Protein AF-A0A1Q9JVF9-F1 (afdb_monomer)

Sequence (233 aa):
MRILKKAGRLLAAFSFTILMASQTTGVMAGQNQYTSSLKVVYYNQADYPGEKIGGSTIQAAGCGPTSVAVCYSSLTGKKVSVPKMCKQAYENGWYYTGQGCTHDVVPGLSKMYGLNCDGLGYSYKAVKKALLAGHPVVALMGPGDFTNKGHFVVLTRMVGKDQVKVADVGSRANTYKTWSLKKIIRQGKEGADAGGPFWEISKKEKKINYKEEVRKSHSRLDAVPLAIKKAIQ

pLDDT: mean 85.3, std 21.5, range [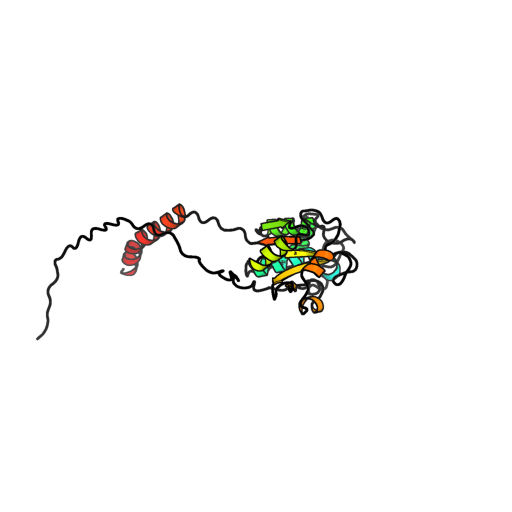30.47, 98.94]

Foldseek 3Di:
DDDDDDDDDDDDDDDDDDDDDDDDDDPDDDDLPQPPFQPWDAAAQVVQPPQDQVQGGSLVALQLLRQLQRQLCSAPVDHDDSSVLSNVQNVVVQADPPQHGALVSNCVSLVVSQKDKAFDQLDLVSCQVLQSVQWKKWAWFDDDDLDPGTGIKIFGHDPDPQWTAIRRNNDPPSNPDIDGNNRRSVRGDPPRDPSDRMMTIHHDDPPPPPVVVVVVVVVVVVCVVVVVVVVVD

Radius of gyration: 26.69 Å; Cα contacts (8 Å, |Δi|>4): 400; chains: 1; bounding box: 65×67×72 Å

Nearest PDB structures (foldseek):
  5xe9-assembly1_B  TM=7.341E-01  e=5.612E-03  Streptococcus mutans UA159
  7rro-assembly1_T  TM=2.629E-01  e=4.667E-01  Bos taurus
  2dhk-assembly1_A  TM=4.345E-01  e=3.876E+00  Homo sapiens

Secondary structure (DSSP, 8-state):
-----------------------------------S--------GGGSTT-EETTEEHHHH-HHHHHHHHHHHHHHS----HHHHHHHHHHTT-EETTTEE-TTHHHHHHHHTTEEEEE-TT-HHHHHHHHHTT--EEEEE-SSSS-SS-EEEEEEEE-SSSEEEEE-TT-HHHHHSEEEHHHHHHTBPTT--TT-SEEEEEEPP----HHHHHHHHHHHHHHHHHHHHHH--

Structure (mmCIF, N/CA/C/O backbone):
data_AF-A0A1Q9JVF9-F1
#
_entry.id   AF-A0A1Q9JVF9-F1
#
loop_
_atom_site.group_PDB
_atom_site.id
_atom_site.type_symbol
_atom_site.label_atom_id
_atom_site.label_alt_id
_atom_site.label_comp_id
_atom_site.label_asym_id
_atom_site.label_entity_id
_atom_site.label_seq_id
_atom_site.pdbx_PDB_ins_code
_atom_site.Cartn_x
_atom_site.Cartn_y
_atom_site.Cartn_z
_atom_site.occupancy
_atom_site.B_iso_or_equiv
_atom_site.auth_seq_id
_atom_site.auth_comp_id
_atom_site.auth_asym_id
_atom_site.auth_atom_id
_atom_site.pdbx_PDB_model_num
ATOM 1 N N . MET A 1 1 ? -32.149 -51.062 56.714 1.00 36.00 1 MET A N 1
ATOM 2 C CA . MET A 1 1 ? -31.651 -50.808 55.338 1.00 36.00 1 MET A CA 1
ATOM 3 C C . MET A 1 1 ? -32.718 -50.005 54.603 1.00 36.00 1 MET A C 1
ATOM 5 O O . MET A 1 1 ? -33.838 -50.475 54.542 1.00 36.00 1 MET A O 1
ATOM 9 N N . ARG A 1 2 ? -32.523 -48.692 54.391 1.00 37.28 2 ARG A N 1
ATOM 10 C CA . ARG A 1 2 ? -32.077 -48.061 53.118 1.00 37.28 2 ARG A CA 1
ATOM 11 C C . ARG A 1 2 ? -32.963 -48.487 51.922 1.00 37.28 2 ARG A C 1
ATOM 13 O O . ARG A 1 2 ? -33.033 -49.678 51.686 1.00 37.28 2 ARG A O 1
ATOM 20 N N . ILE A 1 3 ? -33.610 -47.654 51.098 1.00 38.25 3 ILE A N 1
ATOM 21 C CA . ILE A 1 3 ? -33.561 -46.212 50.783 1.00 38.25 3 ILE A CA 1
ATOM 22 C C . ILE A 1 3 ? -34.853 -45.849 49.990 1.00 38.25 3 ILE A C 1
ATOM 24 O O . ILE A 1 3 ? -35.458 -46.707 49.359 1.00 38.25 3 ILE A O 1
ATOM 28 N N . LEU A 1 4 ? -35.235 -44.565 50.060 1.00 34.09 4 LEU A N 1
ATOM 29 C CA . LEU A 1 4 ? -36.225 -43.773 49.296 1.00 34.09 4 LEU A CA 1
ATOM 30 C C . LEU A 1 4 ? -36.189 -43.994 47.746 1.00 34.09 4 LEU A C 1
ATOM 32 O O . LEU A 1 4 ? -35.219 -44.537 47.248 1.00 34.09 4 LEU A O 1
ATOM 36 N N . LYS A 1 5 ? -37.096 -43.542 46.856 1.00 35.12 5 LYS A N 1
ATOM 37 C CA . LYS A 1 5 ? -37.883 -42.292 46.744 1.00 35.12 5 LYS A CA 1
ATOM 38 C C . LYS A 1 5 ? -38.845 -42.401 45.534 1.00 35.12 5 LYS A C 1
ATOM 40 O O . LYS A 1 5 ? -38.551 -43.090 44.565 1.00 35.12 5 LYS A O 1
ATOM 45 N N . LYS A 1 6 ? -39.952 -41.655 45.600 1.00 38.56 6 LYS A N 1
ATOM 46 C CA . LYS A 1 6 ? -40.991 -41.434 44.573 1.00 38.56 6 LYS A CA 1
ATOM 47 C C . LYS A 1 6 ? -40.477 -40.713 43.309 1.00 38.56 6 LYS A C 1
ATOM 49 O O . LYS A 1 6 ? -39.649 -39.815 43.423 1.00 38.56 6 LYS A O 1
ATOM 54 N N . ALA A 1 7 ? -41.109 -40.987 42.166 1.00 37.09 7 ALA A N 1
ATOM 55 C CA . ALA A 1 7 ? -41.214 -40.124 40.978 1.00 37.09 7 ALA A CA 1
ATOM 56 C C . ALA A 1 7 ? -42.545 -40.472 40.268 1.00 37.09 7 ALA A C 1
ATOM 58 O O . ALA A 1 7 ? -42.929 -41.633 40.272 1.00 37.09 7 ALA A O 1
ATOM 59 N N . GLY A 1 8 ? -43.343 -39.586 39.675 1.00 31.25 8 GLY A N 1
ATOM 60 C CA . GLY A 1 8 ? -43.306 -38.139 39.525 1.00 31.25 8 GLY A CA 1
ATOM 61 C C . GLY A 1 8 ? -44.634 -37.692 38.884 1.00 31.25 8 GLY A C 1
ATOM 62 O O . GLY A 1 8 ? -45.208 -38.399 38.059 1.00 31.25 8 GLY A O 1
ATOM 63 N N . ARG A 1 9 ? -45.140 -36.528 39.289 1.00 36.34 9 ARG A N 1
ATOM 64 C CA . ARG A 1 9 ? -46.195 -35.756 38.614 1.00 36.34 9 ARG A CA 1
ATOM 65 C C . ARG A 1 9 ? -45.820 -34.289 38.789 1.00 36.34 9 ARG A C 1
ATOM 67 O O . ARG A 1 9 ? -45.633 -33.884 39.929 1.00 36.34 9 ARG A O 1
ATOM 74 N N . LEU A 1 10 ? -45.731 -33.533 37.697 1.00 32.09 10 LEU A N 1
ATOM 75 C CA . LEU A 1 10 ? -46.393 -32.233 37.532 1.00 32.09 10 LEU A CA 1
ATOM 76 C C . LEU A 1 10 ? -46.107 -31.690 36.122 1.00 32.09 10 LEU A C 1
ATOM 78 O O . LEU A 1 10 ? -44.957 -31.462 35.755 1.00 32.09 10 LEU A O 1
ATOM 82 N N . LEU A 1 11 ? -47.178 -31.475 35.354 1.00 33.94 11 LEU A N 1
ATOM 83 C CA . LEU A 1 11 ? -47.198 -30.522 34.249 1.00 33.94 11 LEU A CA 1
ATOM 84 C C . LEU A 1 11 ? -47.073 -29.113 34.843 1.00 33.94 11 LEU A C 1
ATOM 86 O O . LEU A 1 11 ? -47.803 -28.782 35.774 1.00 33.94 11 LEU A O 1
ATOM 90 N N . ALA A 1 12 ? -46.222 -28.275 34.262 1.00 34.06 12 ALA A N 1
ATOM 91 C CA . ALA A 1 12 ? -46.277 -26.832 34.453 1.00 34.06 12 ALA A CA 1
ATOM 92 C C . ALA A 1 12 ? -46.282 -26.172 33.071 1.00 34.06 12 ALA A C 1
ATOM 94 O O . ALA A 1 12 ? -45.259 -26.096 32.394 1.00 34.06 12 ALA A O 1
ATOM 95 N N . ALA A 1 13 ? -47.470 -25.746 32.645 1.00 32.78 13 ALA A N 1
ATOM 96 C CA . ALA A 1 13 ? -47.643 -24.814 31.546 1.00 32.78 13 ALA A CA 1
ATOM 97 C C . ALA A 1 13 ? -47.233 -23.420 32.041 1.00 32.78 13 ALA A C 1
ATOM 99 O O . ALA A 1 13 ? -47.778 -22.939 33.032 1.00 32.78 13 ALA A O 1
ATOM 100 N N . PHE A 1 14 ? -46.281 -22.781 31.364 1.00 35.59 14 PHE A N 1
ATOM 101 C CA . PHE A 1 14 ? -45.971 -21.369 31.570 1.00 35.59 14 PHE A CA 1
ATOM 102 C C . PHE A 1 14 ? -46.421 -20.582 30.343 1.00 35.59 14 PHE A C 1
ATOM 104 O O . PHE A 1 14 ? -45.783 -20.592 29.292 1.00 35.59 14 PHE A O 1
ATOM 111 N N . SER A 1 15 ? -47.562 -19.920 30.506 1.00 30.47 15 SER A N 1
ATOM 112 C CA . SER A 1 15 ? -48.072 -18.869 29.637 1.00 30.47 15 SER A CA 1
ATOM 113 C C . SER A 1 15 ? -47.092 -17.696 29.637 1.00 30.47 15 SER A C 1
ATOM 115 O O . SER A 1 15 ? -46.774 -17.164 30.699 1.00 30.47 15 SER A O 1
ATOM 117 N N . PHE A 1 16 ? -46.622 -17.275 28.464 1.00 34.41 16 PHE A N 1
ATOM 118 C CA . PHE A 1 16 ? -45.813 -16.064 28.323 1.00 34.41 16 PHE A CA 1
ATOM 119 C C . PHE A 1 16 ? -46.669 -14.968 27.682 1.00 34.41 16 PHE A C 1
ATOM 121 O O . PHE A 1 16 ? -46.757 -14.843 26.463 1.00 34.41 16 PHE A O 1
ATOM 128 N N . THR A 1 17 ? -47.345 -14.193 28.528 1.00 34.16 17 THR A N 1
ATOM 129 C CA . THR A 1 17 ? -47.959 -12.916 28.151 1.00 34.16 17 THR A CA 1
ATOM 130 C C . THR A 1 17 ? -46.860 -11.855 28.160 1.00 34.16 17 THR A C 1
ATOM 132 O O . THR A 1 17 ? -46.248 -11.630 29.200 1.00 34.16 17 THR A O 1
ATOM 135 N N . ILE A 1 18 ? -46.605 -11.180 27.037 1.00 34.62 18 ILE A N 1
ATOM 136 C CA . ILE A 1 18 ? -45.813 -9.940 27.020 1.00 34.62 18 ILE A CA 1
ATOM 137 C C . ILE A 1 18 ? -46.679 -8.852 26.396 1.00 34.62 18 ILE A C 1
ATOM 139 O O . ILE A 1 18 ? -46.934 -8.868 25.193 1.00 34.62 18 ILE A O 1
ATOM 143 N N . LEU A 1 19 ? -47.114 -7.901 27.222 1.00 30.56 19 LEU A N 1
ATOM 144 C CA . LEU A 1 19 ? -47.708 -6.645 26.785 1.00 30.56 19 LEU A CA 1
ATOM 145 C C . LEU A 1 19 ? -46.874 -5.475 27.343 1.00 30.56 19 LEU A C 1
ATOM 147 O O . LEU A 1 19 ? -46.758 -5.327 28.552 1.00 30.56 19 LEU A O 1
ATOM 151 N N . MET A 1 20 ? -46.351 -4.676 26.403 1.00 42.69 20 MET A N 1
ATOM 152 C CA . MET A 1 20 ? -46.000 -3.240 26.437 1.00 42.69 20 MET A CA 1
ATOM 153 C C . MET A 1 20 ? -44.937 -2.704 27.416 1.00 42.69 20 MET A C 1
ATOM 155 O O . MET A 1 20 ? -45.124 -2.706 28.624 1.00 42.69 20 MET A O 1
ATOM 159 N N . ALA A 1 21 ? -43.920 -2.037 26.851 1.00 39.41 21 ALA A N 1
ATOM 160 C CA . ALA A 1 21 ? -43.514 -0.684 27.257 1.00 39.41 21 ALA A CA 1
ATOM 161 C C . ALA A 1 21 ? -42.593 -0.054 26.193 1.00 39.41 21 ALA A C 1
ATOM 163 O O . ALA A 1 21 ? -41.424 -0.410 26.061 1.00 39.41 21 ALA A O 1
ATOM 164 N N . SER A 1 22 ? -43.120 0.916 25.445 1.00 45.59 22 SER A N 1
ATOM 165 C CA . SER A 1 22 ? -42.315 1.941 24.784 1.00 45.59 22 SER A CA 1
ATOM 166 C C . SER A 1 22 ? -41.708 2.849 25.853 1.00 45.59 22 SER A C 1
ATOM 168 O O . SER A 1 22 ? -42.450 3.459 26.621 1.00 45.59 22 SER A O 1
ATOM 170 N N . GLN A 1 23 ? -40.384 2.982 25.881 1.00 36.22 23 GLN A N 1
ATOM 171 C CA . GLN A 1 23 ? -39.720 4.078 26.582 1.00 36.22 23 GLN A CA 1
ATOM 172 C C . GLN A 1 23 ? -38.736 4.751 25.630 1.00 36.22 23 GLN A C 1
ATOM 174 O O . GLN A 1 23 ? -37.750 4.168 25.183 1.00 36.22 23 GLN A O 1
ATOM 179 N N . THR A 1 24 ? -39.069 5.990 25.287 1.00 43.22 24 THR A N 1
ATOM 180 C CA . THR A 1 24 ? -38.165 6.986 24.726 1.00 43.22 24 THR A CA 1
ATOM 181 C C . THR A 1 24 ? -37.309 7.598 25.832 1.00 43.22 24 THR A C 1
ATOM 183 O O . THR A 1 24 ? -37.754 7.728 26.968 1.00 43.22 24 THR A O 1
ATOM 186 N N . THR A 1 25 ? -36.152 8.113 25.412 1.00 43.31 25 THR A N 1
ATOM 187 C CA . THR A 1 25 ? -35.188 8.980 26.115 1.00 43.31 25 THR A CA 1
ATOM 188 C C . THR A 1 25 ? -34.071 8.272 26.880 1.00 43.31 25 THR A C 1
ATOM 190 O O . THR A 1 25 ? -34.266 7.548 27.845 1.00 43.31 25 THR A O 1
ATOM 193 N N . GLY A 1 26 ? -32.855 8.522 26.399 1.00 36.59 26 GLY A N 1
ATOM 194 C CA . GLY A 1 26 ? -31.608 8.046 26.973 1.00 36.59 26 GLY A CA 1
ATOM 195 C C . GLY A 1 26 ? -30.470 8.362 26.016 1.00 36.59 26 GLY A C 1
ATOM 196 O O . GLY A 1 26 ? -30.168 7.580 25.120 1.00 36.59 26 GLY A O 1
ATOM 197 N N . VAL A 1 27 ? -29.879 9.547 26.169 1.00 48.19 27 VAL A N 1
ATOM 198 C CA . VAL A 1 27 ? -28.609 9.929 25.545 1.00 48.19 27 VAL A CA 1
ATOM 199 C C . VAL A 1 27 ? -27.586 8.843 25.879 1.00 48.19 27 VAL A C 1
ATOM 201 O O . VAL A 1 27 ? -27.171 8.723 27.028 1.00 48.19 27 VAL A O 1
ATOM 204 N N . MET A 1 28 ? -27.191 8.033 24.897 1.00 44.22 28 MET A N 1
ATOM 205 C CA . MET A 1 28 ? -26.121 7.056 25.081 1.00 44.22 28 MET A CA 1
ATOM 206 C C . MET A 1 28 ? -24.819 7.651 24.564 1.00 44.22 28 MET A C 1
ATOM 208 O O . MET A 1 28 ? -24.638 7.899 23.372 1.00 44.22 28 MET A O 1
ATOM 212 N N . ALA A 1 29 ? -23.956 7.918 25.541 1.00 39.94 29 ALA A N 1
ATOM 213 C CA . ALA A 1 29 ? -22.598 8.414 25.451 1.00 39.94 29 ALA A CA 1
ATOM 214 C C . ALA A 1 29 ? -21.817 7.847 24.259 1.00 39.94 29 ALA A C 1
ATOM 216 O O . ALA A 1 29 ? -21.943 6.671 23.915 1.00 39.94 29 ALA A O 1
ATOM 217 N N . GLY A 1 30 ? -20.957 8.694 23.684 1.00 40.81 30 GLY A N 1
ATOM 218 C CA . GLY A 1 30 ? -19.982 8.322 22.668 1.00 40.81 30 GLY A CA 1
ATOM 219 C C . GLY A 1 30 ? -19.182 7.098 23.098 1.00 40.81 30 GLY A C 1
ATOM 220 O O . GLY A 1 30 ? -18.209 7.191 23.843 1.00 40.81 30 GLY A O 1
ATOM 221 N N . GLN A 1 31 ? -19.603 5.940 22.608 1.00 34.53 31 GLN A N 1
ATOM 222 C CA . GLN A 1 31 ? -18.832 4.719 22.686 1.00 34.53 31 GLN A CA 1
ATOM 223 C C . GLN A 1 31 ? -17.651 4.910 21.740 1.00 34.53 31 GLN A C 1
ATOM 225 O O . GLN A 1 31 ? -17.814 4.972 20.521 1.00 34.53 31 GLN A O 1
ATOM 230 N N . ASN A 1 32 ? -16.460 5.039 22.321 1.00 40.81 32 ASN A N 1
ATOM 231 C CA . ASN A 1 32 ? -15.188 4.831 21.646 1.00 40.81 32 ASN A CA 1
ATOM 232 C C . ASN A 1 32 ? -15.230 3.441 20.988 1.00 40.81 32 ASN A C 1
ATOM 234 O O . ASN A 1 32 ? -14.845 2.439 21.583 1.00 40.81 32 ASN A O 1
ATOM 238 N N . GLN A 1 33 ? -15.712 3.379 19.750 1.00 39.72 33 GLN A N 1
ATOM 239 C CA . GLN A 1 33 ? -15.588 2.230 18.861 1.00 39.72 33 GLN A CA 1
ATOM 240 C C . GLN A 1 33 ? -14.135 2.176 18.366 1.00 39.72 33 GLN A C 1
ATOM 242 O O . GLN A 1 33 ? -13.863 2.287 17.177 1.00 39.72 33 GLN A O 1
ATOM 247 N N . TYR A 1 34 ? -13.169 2.057 19.280 1.00 46.22 34 TYR A N 1
ATOM 248 C CA . TYR A 1 34 ? -11.859 1.541 18.908 1.00 46.22 34 TYR A CA 1
ATOM 249 C C . TYR A 1 34 ? -12.023 0.029 18.805 1.00 46.22 34 TYR A C 1
ATOM 251 O O . TYR A 1 34 ? -11.820 -0.714 19.764 1.00 46.22 34 TYR A O 1
ATOM 259 N N . THR A 1 35 ? -12.462 -0.415 17.627 1.00 51.75 35 THR A N 1
ATOM 260 C CA . THR A 1 35 ? -12.364 -1.813 17.217 1.00 51.75 35 THR A CA 1
ATOM 261 C C . THR A 1 35 ? -10.943 -2.301 17.482 1.00 51.75 35 THR A C 1
ATOM 263 O O . THR A 1 35 ? -9.993 -1.541 17.272 1.00 51.75 35 THR A O 1
ATOM 266 N N . SER A 1 36 ? -10.806 -3.549 17.945 1.00 58.31 36 SER A N 1
ATOM 267 C CA . SER A 1 36 ? -9.526 -4.241 18.141 1.00 58.31 36 SER A CA 1
ATOM 268 C C . SER A 1 36 ? -8.508 -3.800 17.084 1.00 58.31 36 SER A C 1
ATOM 270 O O . SER A 1 36 ? -8.706 -4.027 15.890 1.00 58.31 36 SER A O 1
ATOM 272 N N . SER A 1 37 ? -7.475 -3.071 17.515 1.00 75.19 37 SER A N 1
ATOM 273 C CA . SER A 1 37 ? -6.491 -2.482 16.610 1.00 75.19 37 SER A CA 1
ATOM 274 C C . SER A 1 37 ? -5.895 -3.562 15.706 1.00 75.19 37 SER A C 1
ATOM 276 O O . SER A 1 37 ? -5.453 -4.596 16.212 1.00 75.19 37 SER A O 1
ATOM 278 N N . LEU A 1 38 ? -5.864 -3.316 14.392 1.00 88.25 38 LEU A N 1
ATOM 279 C CA . LEU A 1 38 ? -5.349 -4.254 13.394 1.00 88.25 38 LEU A CA 1
ATOM 280 C C . LEU A 1 38 ? -3.972 -4.796 13.812 1.00 88.25 38 LEU A C 1
ATOM 282 O O . LEU A 1 38 ? -3.009 -4.036 13.955 1.00 88.25 38 LEU A O 1
ATOM 286 N N . LYS A 1 39 ? -3.861 -6.119 13.976 1.00 93.56 39 LYS A N 1
ATOM 287 C CA . LYS A 1 39 ? -2.570 -6.782 14.178 1.00 93.56 39 LYS A CA 1
ATOM 288 C C . LYS A 1 39 ? -1.833 -6.836 12.842 1.00 93.56 39 LYS A C 1
ATOM 290 O O . LYS A 1 39 ? -2.155 -7.647 11.979 1.00 93.56 39 LYS A O 1
ATOM 295 N N . VAL A 1 40 ? -0.840 -5.967 12.682 1.00 96.38 40 VAL A N 1
ATOM 296 C CA . VAL A 1 40 ? -0.093 -5.841 11.426 1.00 96.38 40 VAL A CA 1
ATOM 297 C C . VAL A 1 40 ? 0.847 -7.032 11.230 1.00 96.38 40 VAL A C 1
ATOM 299 O O . VAL A 1 40 ? 1.708 -7.301 12.067 1.00 96.38 40 VAL A O 1
ATOM 302 N N . VAL A 1 41 ? 0.708 -7.714 10.094 1.00 98.06 41 VAL A N 1
ATOM 303 C CA . VAL A 1 41 ? 1.704 -8.644 9.550 1.00 98.06 41 VAL A CA 1
ATOM 304 C C . VAL A 1 41 ? 2.538 -7.879 8.529 1.00 98.06 41 VAL A C 1
ATOM 306 O O . VAL A 1 41 ? 2.018 -7.443 7.505 1.00 98.06 41 VAL A O 1
ATOM 309 N N . TYR A 1 42 ? 3.823 -7.696 8.821 1.00 98.44 42 TYR A N 1
ATOM 310 C CA . TYR A 1 42 ? 4.729 -6.903 7.993 1.00 98.44 42 TYR A CA 1
ATOM 311 C C . TYR A 1 42 ? 5.509 -7.769 6.998 1.00 98.44 42 TYR A C 1
ATOM 313 O O . TYR A 1 42 ? 5.980 -8.851 7.347 1.00 98.44 42 TYR A O 1
ATOM 321 N N . TYR A 1 43 ? 5.679 -7.243 5.787 1.00 98.75 43 TYR A N 1
ATOM 322 C CA . TYR A 1 43 ? 6.577 -7.751 4.755 1.00 98.75 43 TYR A CA 1
ATOM 323 C C . TYR A 1 43 ? 7.401 -6.583 4.221 1.00 98.75 43 TYR A C 1
ATOM 325 O O . TYR A 1 43 ? 6.871 -5.481 4.060 1.00 98.75 43 TYR A O 1
ATOM 333 N N . ASN A 1 44 ? 8.675 -6.823 3.921 1.00 98.62 44 ASN A N 1
ATOM 334 C CA . ASN A 1 44 ? 9.519 -5.855 3.238 1.00 98.62 44 ASN A CA 1
ATOM 335 C C . ASN A 1 44 ? 9.940 -6.414 1.876 1.00 98.62 44 ASN A C 1
ATOM 337 O O . ASN A 1 44 ? 10.364 -7.562 1.774 1.00 98.62 44 ASN A O 1
ATOM 341 N N . GLN A 1 45 ? 9.832 -5.604 0.824 1.00 98.06 45 GLN A N 1
ATOM 342 C CA . GLN A 1 45 ? 10.104 -6.043 -0.546 1.00 98.06 45 GLN A CA 1
ATOM 343 C C . GLN A 1 45 ? 11.581 -6.407 -0.780 1.00 98.06 45 GLN A C 1
ATOM 345 O O . GLN A 1 45 ? 11.889 -7.128 -1.726 1.00 98.06 45 GLN A O 1
ATOM 350 N N . ALA A 1 46 ? 12.496 -5.933 0.072 1.00 97.69 46 ALA A N 1
ATOM 351 C CA . ALA A 1 46 ? 13.917 -6.270 0.012 1.00 97.69 46 ALA A CA 1
ATOM 352 C C . ALA A 1 46 ? 14.251 -7.645 0.619 1.00 97.69 46 ALA A C 1
ATOM 354 O O . ALA A 1 46 ? 15.375 -8.110 0.465 1.00 97.69 46 ALA A O 1
ATOM 355 N N . ASP A 1 47 ? 13.293 -8.325 1.258 1.00 98.25 47 ASP A N 1
ATOM 356 C CA . ASP A 1 47 ? 13.514 -9.636 1.892 1.00 98.25 47 ASP A CA 1
ATOM 357 C C . ASP A 1 47 ? 13.530 -10.800 0.885 1.00 98.25 47 ASP A C 1
ATOM 359 O O . ASP A 1 47 ? 13.564 -11.968 1.270 1.00 98.25 47 ASP A O 1
ATOM 363 N N . TYR A 1 48 ? 13.496 -10.485 -0.411 1.00 97.31 48 TYR A N 1
ATOM 364 C CA . TYR A 1 48 ? 13.423 -11.439 -1.516 1.00 97.31 48 TYR A CA 1
ATOM 365 C C . TYR A 1 48 ? 14.593 -11.222 -2.493 1.00 97.31 48 TYR A C 1
ATOM 367 O O . TYR A 1 48 ? 14.376 -10.824 -3.642 1.00 97.31 48 TYR A O 1
ATOM 375 N N . PRO A 1 49 ? 15.851 -11.401 -2.048 1.00 95.06 49 PRO A N 1
ATOM 376 C CA . PRO A 1 49 ? 17.015 -11.207 -2.906 1.00 95.06 49 PRO A CA 1
ATOM 377 C C . PRO A 1 49 ? 16.995 -12.198 -4.077 1.00 95.06 49 PRO A C 1
ATOM 379 O O . PRO A 1 49 ? 16.695 -13.374 -3.905 1.00 95.06 49 PRO A O 1
ATOM 382 N N . GLY A 1 50 ? 17.300 -11.717 -5.283 1.00 92.50 50 GLY A N 1
ATOM 383 C CA . GLY A 1 50 ? 17.304 -12.526 -6.511 1.00 92.50 50 GLY A CA 1
ATOM 384 C C . GLY A 1 50 ? 15.926 -12.747 -7.150 1.00 92.50 50 GLY A C 1
ATOM 385 O O . GLY A 1 50 ? 15.854 -12.936 -8.364 1.00 92.50 50 GLY A O 1
ATOM 386 N N . GLU A 1 51 ? 14.840 -12.625 -6.383 1.00 97.88 51 GLU A N 1
ATOM 387 C CA . GLU A 1 51 ? 13.472 -12.795 -6.879 1.00 97.88 51 GLU A CA 1
ATOM 388 C C . GLU A 1 51 ? 13.035 -11.640 -7.793 1.00 97.88 51 GLU A C 1
ATOM 390 O O . GLU A 1 51 ? 13.386 -10.466 -7.596 1.00 97.88 51 GLU A O 1
ATOM 395 N N . LYS A 1 52 ? 12.234 -11.974 -8.809 1.00 96.12 52 LYS A N 1
ATOM 396 C CA . LYS A 1 52 ? 11.882 -11.071 -9.912 1.00 96.12 52 LYS A CA 1
ATOM 397 C C . LYS A 1 52 ? 10.399 -10.706 -9.947 1.00 96.12 52 LYS A C 1
ATOM 399 O O . LYS A 1 52 ? 9.530 -11.458 -9.515 1.00 96.12 52 LYS A O 1
ATOM 404 N N . ILE A 1 53 ? 10.129 -9.544 -10.533 1.00 96.56 53 ILE A N 1
ATOM 405 C CA . ILE A 1 53 ? 8.823 -9.125 -11.042 1.00 96.56 53 ILE A CA 1
ATOM 406 C C . ILE A 1 53 ? 9.036 -8.594 -12.461 1.00 96.56 53 ILE A C 1
ATOM 408 O O . ILE A 1 53 ? 9.677 -7.558 -12.652 1.00 96.56 53 ILE A O 1
ATOM 412 N N . GLY A 1 54 ? 8.556 -9.340 -13.460 1.00 93.00 54 GLY A N 1
ATOM 413 C CA . GLY A 1 54 ? 8.859 -9.063 -14.865 1.00 93.00 54 GLY A CA 1
ATOM 414 C C . GLY A 1 54 ? 10.364 -8.874 -15.097 1.00 93.00 54 GLY A C 1
ATOM 415 O O . GLY A 1 54 ? 11.173 -9.696 -14.669 1.00 93.00 54 GLY A O 1
ATOM 416 N N . GLY A 1 55 ? 10.744 -7.759 -15.727 1.00 94.25 55 GLY A N 1
ATOM 417 C CA . GLY A 1 55 ? 12.144 -7.407 -15.995 1.00 94.25 55 GLY A CA 1
ATOM 418 C C . GLY A 1 55 ? 12.937 -6.832 -14.808 1.00 94.25 55 GLY A C 1
ATOM 419 O O . GLY A 1 55 ? 14.102 -6.487 -14.980 1.00 94.25 55 GLY A O 1
ATOM 420 N N . SER A 1 56 ? 12.350 -6.702 -13.613 1.00 96.06 56 SER A N 1
ATOM 421 C CA . SER A 1 56 ? 12.988 -6.109 -12.422 1.00 96.06 56 SER A CA 1
ATOM 422 C C . SER A 1 56 ? 13.080 -7.102 -11.259 1.00 96.06 56 SER A C 1
ATOM 424 O O . SER A 1 56 ? 12.529 -8.198 -11.307 1.00 96.06 56 SER A O 1
ATOM 426 N N . THR A 1 57 ? 13.776 -6.733 -10.182 1.00 96.88 57 THR A N 1
ATOM 427 C CA . THR A 1 57 ? 13.701 -7.444 -8.894 1.00 96.88 57 THR A CA 1
ATOM 428 C C . THR A 1 57 ? 12.493 -6.991 -8.076 1.00 96.88 57 THR A C 1
ATOM 430 O O . THR A 1 57 ? 12.020 -5.856 -8.221 1.00 96.88 57 THR A O 1
ATOM 433 N N . ILE A 1 58 ? 12.026 -7.852 -7.167 1.00 97.94 58 ILE A N 1
ATOM 434 C CA . ILE A 1 58 ? 11.002 -7.489 -6.172 1.00 97.94 58 ILE A CA 1
ATOM 435 C C . ILE A 1 58 ? 11.505 -6.345 -5.285 1.00 97.94 58 ILE A C 1
ATOM 437 O O . ILE A 1 58 ? 10.761 -5.401 -5.025 1.00 97.94 58 ILE A O 1
ATOM 441 N N . GLN A 1 59 ? 12.786 -6.361 -4.903 1.00 97.00 59 GLN A N 1
ATOM 442 C CA . GLN A 1 59 ? 13.391 -5.275 -4.132 1.00 97.00 59 GLN A CA 1
ATOM 443 C C . GLN A 1 59 ? 13.225 -3.911 -4.813 1.00 97.00 59 GLN A C 1
ATOM 445 O O . GLN A 1 59 ? 12.937 -2.931 -4.134 1.00 97.00 59 GLN A O 1
ATOM 450 N N . ALA A 1 60 ? 13.372 -3.833 -6.136 1.00 95.25 60 ALA A N 1
ATOM 451 C CA . ALA A 1 60 ? 13.295 -2.566 -6.857 1.00 95.25 60 ALA A CA 1
ATOM 452 C C . ALA A 1 60 ? 11.860 -2.144 -7.222 1.00 95.25 60 ALA A C 1
ATOM 454 O O . ALA A 1 60 ? 11.590 -0.950 -7.300 1.00 95.25 60 ALA A O 1
ATOM 455 N N . ALA A 1 61 ? 10.941 -3.091 -7.450 1.00 96.75 61 ALA A N 1
ATOM 456 C CA . ALA A 1 61 ? 9.642 -2.787 -8.068 1.00 96.75 61 ALA A CA 1
ATOM 457 C C . ALA A 1 61 ? 8.419 -3.489 -7.442 1.00 96.75 61 ALA A C 1
ATOM 459 O O . ALA A 1 61 ? 7.303 -3.352 -7.943 1.00 96.75 61 ALA A O 1
ATOM 460 N N . GLY A 1 62 ? 8.600 -4.233 -6.351 1.00 97.75 62 GLY A N 1
ATOM 461 C CA . GLY A 1 62 ? 7.564 -5.049 -5.711 1.00 97.75 62 GLY A CA 1
ATOM 462 C C . GLY A 1 62 ? 6.703 -4.331 -4.668 1.00 97.75 62 GLY A C 1
ATOM 463 O O . GLY A 1 62 ? 5.970 -5.003 -3.938 1.00 97.75 62 GLY A O 1
ATOM 464 N N . CYS A 1 63 ? 6.774 -3.000 -4.551 1.00 98.31 63 CYS A N 1
ATOM 465 C CA . CYS A 1 63 ? 6.085 -2.244 -3.495 1.00 98.31 63 CYS A CA 1
ATOM 466 C C . CYS A 1 63 ? 4.556 -2.431 -3.512 1.00 98.31 63 CYS A C 1
ATOM 468 O O . CYS A 1 63 ? 3.952 -2.606 -2.453 1.00 98.31 63 CYS A O 1
ATOM 470 N N . GLY A 1 64 ? 3.928 -2.472 -4.693 1.00 98.38 64 GLY A N 1
ATOM 471 C CA . GLY A 1 64 ? 2.482 -2.693 -4.842 1.00 98.38 64 GLY A CA 1
ATOM 472 C C . GLY A 1 64 ? 2.023 -4.053 -4.290 1.00 98.38 64 GLY A C 1
ATOM 473 O O . GLY A 1 64 ? 1.291 -4.088 -3.297 1.00 98.38 64 GLY A O 1
ATOM 474 N N . PRO A 1 65 ? 2.496 -5.185 -4.851 1.00 98.75 65 PRO A N 1
ATOM 475 C CA . PRO A 1 65 ? 2.160 -6.520 -4.356 1.00 98.75 65 PRO A CA 1
ATOM 476 C C . PRO A 1 65 ? 2.530 -6.727 -2.884 1.00 98.75 65 PRO A C 1
ATOM 478 O O . PRO A 1 65 ? 1.749 -7.287 -2.121 1.00 98.75 65 PRO A O 1
ATOM 481 N N . THR A 1 66 ? 3.681 -6.217 -2.437 1.00 98.88 66 THR A N 1
ATOM 482 C CA . THR A 1 66 ? 4.079 -6.336 -1.024 1.00 98.88 66 THR A CA 1
ATOM 483 C C . THR A 1 66 ? 3.115 -5.580 -0.100 1.00 98.88 66 THR A C 1
ATOM 485 O O . THR A 1 66 ? 2.769 -6.079 0.971 1.00 98.88 66 THR A O 1
ATOM 488 N N . SER A 1 67 ? 2.607 -4.418 -0.524 1.00 98.88 67 SER A N 1
ATOM 489 C CA . SER A 1 67 ? 1.603 -3.652 0.231 1.00 98.88 67 SER A CA 1
ATOM 490 C C . SER A 1 67 ? 0.270 -4.399 0.341 1.00 98.88 67 SER A C 1
ATOM 492 O O . SER A 1 67 ? -0.318 -4.471 1.424 1.00 98.88 67 SER A O 1
ATOM 494 N N . VAL A 1 68 ? -0.187 -5.033 -0.745 1.00 98.81 68 VAL A N 1
ATOM 495 C CA . VAL A 1 68 ? -1.400 -5.870 -0.717 1.00 98.81 68 VAL A CA 1
ATOM 496 C C . VAL A 1 68 ? -1.191 -7.112 0.156 1.00 98.81 68 VAL A C 1
ATOM 498 O O . VAL A 1 68 ? -2.089 -7.484 0.912 1.00 98.81 68 VAL A O 1
ATOM 501 N N . ALA A 1 69 ? 0.004 -7.711 0.148 1.00 98.88 69 ALA A N 1
ATOM 502 C CA . ALA A 1 69 ? 0.352 -8.827 1.026 1.00 98.88 69 ALA A CA 1
ATOM 503 C C . ALA A 1 69 ? 0.280 -8.454 2.517 1.00 98.88 69 ALA A C 1
ATOM 505 O O . ALA A 1 69 ? -0.281 -9.216 3.309 1.00 98.88 69 ALA A O 1
ATOM 506 N N . VAL A 1 70 ? 0.782 -7.271 2.898 1.00 98.88 70 VAL A N 1
ATOM 507 C CA . VAL A 1 70 ? 0.634 -6.731 4.263 1.00 98.88 70 VAL A CA 1
ATOM 508 C C . VAL A 1 70 ? -0.844 -6.616 4.634 1.00 98.88 70 VAL A C 1
ATOM 510 O O . VAL A 1 70 ? -1.245 -7.099 5.696 1.00 98.88 70 VAL A O 1
ATOM 513 N N . CYS A 1 71 ? -1.673 -6.036 3.761 1.00 98.75 71 CYS A N 1
ATOM 514 C CA . CYS A 1 71 ? -3.107 -5.879 4.018 1.00 98.75 71 CYS A CA 1
ATOM 515 C C . CYS A 1 71 ? -3.811 -7.235 4.170 1.00 98.75 71 CYS A C 1
ATOM 517 O O . CYS A 1 71 ? -4.489 -7.472 5.171 1.00 98.75 71 CYS A O 1
ATOM 519 N N . TYR A 1 72 ? -3.599 -8.150 3.219 1.00 98.62 72 TYR A N 1
ATOM 520 C CA . TYR A 1 72 ? -4.194 -9.485 3.220 1.00 98.62 72 TYR A CA 1
ATOM 521 C C . TYR A 1 72 ? -3.856 -10.258 4.495 1.00 98.62 72 TYR A C 1
ATOM 523 O O . TYR A 1 72 ? -4.761 -10.752 5.176 1.00 98.62 72 TYR A O 1
ATOM 531 N N . SER A 1 73 ? -2.573 -10.344 4.850 1.00 98.50 73 SER A N 1
ATOM 532 C CA . SER A 1 73 ? -2.149 -11.123 6.012 1.00 98.50 73 SER A CA 1
ATOM 533 C C . SER A 1 73 ? -2.596 -10.490 7.327 1.00 98.50 73 SER A C 1
ATOM 535 O O . SER A 1 73 ? -3.003 -11.213 8.237 1.00 98.50 73 SER A O 1
ATOM 537 N N . SER A 1 74 ? -2.585 -9.156 7.423 1.00 98.06 74 SER A N 1
ATOM 538 C CA . SER A 1 74 ? -3.039 -8.437 8.623 1.00 98.06 74 SER A CA 1
ATOM 539 C C . SER A 1 74 ? -4.539 -8.597 8.851 1.00 98.06 74 SER A C 1
ATOM 541 O O . SER A 1 74 ? -4.981 -8.829 9.973 1.00 98.06 74 SER A O 1
ATOM 543 N N . LEU A 1 75 ? -5.336 -8.517 7.783 1.00 97.00 75 LEU A N 1
ATOM 544 C CA . LEU A 1 75 ? -6.779 -8.694 7.878 1.00 97.00 75 LEU A CA 1
ATOM 545 C C . LEU A 1 75 ? -7.118 -10.157 8.165 1.00 97.00 75 LEU A C 1
ATOM 547 O O . LEU A 1 75 ? -7.861 -10.458 9.096 1.00 97.00 75 LEU A O 1
ATOM 551 N N . THR A 1 76 ? -6.613 -11.091 7.365 1.00 95.75 76 THR A N 1
ATOM 552 C CA . THR A 1 76 ? -7.077 -12.488 7.387 1.00 95.75 76 THR A CA 1
ATOM 553 C C . THR A 1 76 ? -6.392 -13.363 8.433 1.00 95.75 76 THR A C 1
ATOM 555 O O . THR A 1 76 ? -6.914 -14.432 8.744 1.00 95.75 76 THR A O 1
ATOM 558 N N . GLY A 1 77 ? -5.233 -12.946 8.950 1.00 95.81 77 GLY A N 1
ATOM 559 C CA . GLY A 1 77 ? -4.362 -13.773 9.786 1.00 95.81 77 GLY A CA 1
ATOM 560 C C . GLY A 1 77 ? -3.619 -14.874 9.016 1.00 95.81 77 GLY A C 1
ATOM 561 O O . GLY A 1 77 ? -2.865 -15.635 9.619 1.00 95.81 77 GLY A O 1
ATOM 562 N N . LYS A 1 78 ? -3.808 -14.979 7.693 1.00 96.44 78 LYS A N 1
ATOM 563 C CA . LYS A 1 78 ? -3.163 -15.985 6.841 1.00 96.44 78 LYS A CA 1
ATOM 564 C C . LYS A 1 78 ? -1.936 -15.386 6.172 1.00 96.44 78 LYS A C 1
ATOM 566 O O . LYS A 1 78 ? -2.038 -14.336 5.557 1.00 96.44 78 LYS A O 1
ATOM 571 N N . LYS A 1 79 ? -0.796 -16.075 6.226 1.00 96.31 79 LYS A N 1
ATOM 572 C CA . LYS A 1 79 ? 0.404 -15.655 5.488 1.00 96.31 79 LYS A CA 1
ATOM 573 C C . LYS A 1 79 ? 0.219 -15.846 3.979 1.00 96.31 79 LYS A C 1
ATOM 575 O O . LYS A 1 79 ? -0.485 -16.756 3.542 1.00 96.31 79 LYS A O 1
ATOM 580 N N . VAL A 1 80 ? 0.912 -15.025 3.196 1.00 97.44 80 VAL A N 1
ATOM 581 C CA . VAL A 1 80 ? 1.003 -15.132 1.735 1.00 97.44 80 VAL A CA 1
ATOM 582 C C . VAL A 1 80 ? 2.464 -15.089 1.278 1.00 97.44 80 VAL A C 1
ATOM 584 O O . VAL A 1 80 ? 3.327 -14.590 1.999 1.00 97.44 80 VAL A O 1
ATOM 587 N N . SER A 1 81 ? 2.739 -15.632 0.089 1.00 98.31 81 SER A N 1
ATOM 588 C CA . SER A 1 81 ? 4.031 -15.501 -0.593 1.00 98.31 81 SER A CA 1
ATOM 589 C C . SER A 1 81 ? 4.044 -14.227 -1.441 1.00 98.31 81 SER A C 1
ATOM 591 O O . SER A 1 81 ? 3.268 -14.108 -2.392 1.00 98.31 81 SER A O 1
ATOM 593 N N . VAL A 1 82 ? 4.927 -13.283 -1.102 1.00 98.69 82 VAL A N 1
ATOM 594 C CA . VAL A 1 82 ? 5.130 -12.048 -1.877 1.00 98.69 82 VAL A CA 1
ATOM 595 C C . VAL A 1 82 ? 5.679 -12.339 -3.281 1.00 98.69 82 VAL A C 1
ATOM 597 O O . VAL A 1 82 ? 5.119 -11.771 -4.219 1.00 98.69 82 VAL A O 1
ATOM 600 N N . PRO A 1 83 ? 6.658 -13.250 -3.493 1.00 98.62 83 PRO A N 1
ATOM 601 C CA . PRO A 1 83 ? 7.079 -13.627 -4.845 1.00 98.62 83 PRO A CA 1
ATOM 602 C C . PRO A 1 83 ? 5.933 -14.139 -5.719 1.00 98.62 83 PRO A C 1
ATOM 604 O O . PRO A 1 83 ? 5.773 -13.699 -6.857 1.00 98.62 83 PRO A O 1
ATOM 607 N N . LYS A 1 84 ? 5.052 -14.985 -5.165 1.00 98.50 84 LYS A N 1
ATOM 608 C CA . LYS A 1 84 ? 3.863 -15.456 -5.890 1.00 98.50 84 LYS A CA 1
ATOM 609 C C . LYS A 1 84 ? 2.930 -14.301 -6.262 1.00 98.50 84 LYS A C 1
ATOM 611 O O . LYS A 1 84 ? 2.477 -14.232 -7.400 1.00 98.50 84 LYS A O 1
ATOM 616 N N . MET A 1 85 ? 2.667 -13.391 -5.326 1.00 98.56 85 MET A N 1
ATOM 617 C CA . MET A 1 85 ? 1.797 -12.241 -5.575 1.00 98.56 85 MET A CA 1
ATOM 618 C C . MET A 1 85 ? 2.395 -11.282 -6.622 1.00 98.56 85 MET A C 1
ATOM 620 O O . MET A 1 85 ? 1.666 -10.758 -7.459 1.00 98.56 85 MET A O 1
ATOM 624 N N . CYS A 1 86 ? 3.721 -11.102 -6.632 1.00 98.56 86 CYS A N 1
ATOM 625 C CA . CYS A 1 86 ? 4.431 -10.344 -7.667 1.00 98.56 86 CYS A CA 1
ATOM 626 C C . CYS A 1 86 ? 4.304 -10.998 -9.048 1.00 98.56 86 CYS A C 1
ATOM 628 O O . CYS A 1 86 ? 4.031 -10.305 -10.027 1.00 98.56 86 CYS A O 1
ATOM 630 N N . LYS A 1 87 ? 4.444 -12.329 -9.127 1.00 98.25 87 LYS A N 1
ATOM 631 C CA . LYS A 1 87 ? 4.220 -13.088 -10.366 1.00 98.25 87 LYS A CA 1
ATOM 632 C C . LYS A 1 87 ? 2.798 -12.882 -10.892 1.00 98.25 87 LYS A C 1
ATOM 634 O O . LYS A 1 87 ? 2.632 -12.567 -12.062 1.00 98.25 87 LYS A O 1
ATOM 639 N N . GLN A 1 88 ? 1.792 -12.960 -10.021 1.00 98.50 88 GLN A N 1
ATOM 640 C CA . GLN A 1 88 ? 0.395 -12.725 -10.401 1.00 98.50 88 GLN A CA 1
ATOM 641 C C . GLN A 1 88 ? 0.155 -11.288 -10.878 1.00 98.50 88 GLN A C 1
ATOM 643 O O . GLN A 1 88 ? -0.561 -11.090 -11.854 1.00 98.50 88 GLN A O 1
ATOM 648 N N . ALA A 1 89 ? 0.770 -10.290 -10.237 1.00 98.31 89 ALA A N 1
ATOM 649 C CA . ALA A 1 89 ? 0.690 -8.905 -10.698 1.00 98.31 89 ALA A CA 1
ATOM 650 C C . ALA A 1 89 ? 1.263 -8.733 -12.112 1.00 98.31 89 ALA A C 1
ATOM 652 O O . ALA A 1 89 ? 0.642 -8.083 -12.950 1.00 98.31 89 ALA A O 1
ATOM 653 N N . TYR A 1 90 ? 2.413 -9.354 -12.386 1.00 97.88 90 TYR A N 1
ATOM 654 C CA . TYR A 1 90 ? 3.023 -9.347 -13.712 1.00 97.88 90 TYR A CA 1
ATOM 655 C C . TYR A 1 90 ? 2.139 -10.035 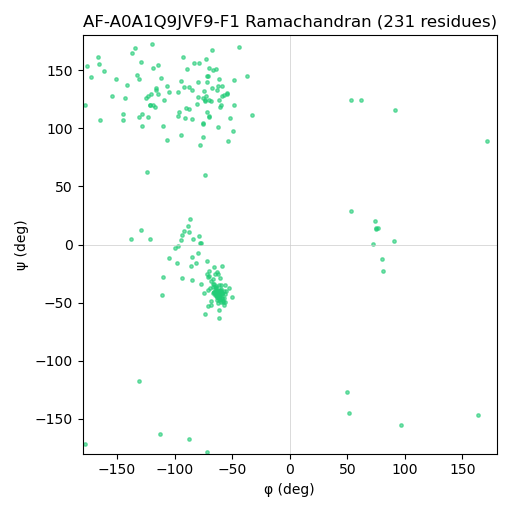-14.762 1.00 97.88 90 TYR A C 1
ATOM 657 O O . TYR A 1 90 ? 1.867 -9.455 -15.808 1.00 97.88 90 TYR A O 1
ATOM 665 N N . GLU A 1 91 ? 1.625 -11.228 -14.457 1.00 97.56 91 GLU A N 1
ATOM 666 C CA . GLU A 1 91 ? 0.765 -12.007 -15.362 1.00 97.56 91 GLU A CA 1
ATOM 667 C C . GLU A 1 91 ? -0.556 -11.311 -15.708 1.00 97.56 91 GLU A C 1
ATOM 669 O O . GLU A 1 91 ? -1.127 -11.577 -16.760 1.00 97.56 91 GLU A O 1
ATOM 674 N N . ASN A 1 92 ? -1.039 -10.411 -14.846 1.00 98.12 92 ASN A N 1
ATOM 675 C CA . ASN A 1 92 ? -2.258 -9.632 -15.085 1.00 98.12 92 ASN A CA 1
ATOM 676 C C . ASN A 1 92 ? -1.980 -8.263 -15.730 1.00 98.12 92 ASN A C 1
ATOM 678 O O . ASN A 1 92 ? -2.890 -7.447 -15.840 1.00 98.12 92 ASN A O 1
ATOM 682 N N . GLY A 1 93 ? -0.738 -7.992 -16.148 1.00 97.31 93 GLY A N 1
ATOM 683 C CA . GLY A 1 93 ? -0.374 -6.742 -16.820 1.00 97.31 93 GLY A CA 1
ATOM 684 C C . GLY A 1 93 ? -0.285 -5.528 -15.892 1.00 97.31 93 GLY A C 1
ATOM 685 O O . GLY A 1 93 ? -0.197 -4.402 -16.366 1.00 97.31 93 GLY A O 1
ATOM 686 N N . TRP A 1 94 ? -0.257 -5.721 -14.569 1.00 97.81 94 TRP A N 1
ATOM 687 C CA . TRP A 1 94 ? -0.180 -4.618 -13.602 1.00 97.81 94 TRP A CA 1
ATOM 688 C C . TRP A 1 94 ? 1.250 -4.166 -13.307 1.00 97.81 94 TRP A C 1
ATOM 690 O O . TRP A 1 94 ? 1.510 -3.555 -12.268 1.00 97.81 94 TRP A O 1
ATOM 700 N N . TYR A 1 95 ? 2.181 -4.454 -14.211 1.00 96.88 95 TYR A N 1
ATOM 701 C CA . TYR A 1 95 ? 3.591 -4.113 -14.110 1.00 96.88 95 TYR A CA 1
ATOM 702 C C . TYR A 1 95 ? 4.139 -3.688 -15.472 1.00 96.88 95 TYR A C 1
ATOM 704 O O . TYR A 1 95 ? 3.925 -4.376 -16.470 1.00 96.88 95 TYR A O 1
ATOM 712 N N . TYR A 1 96 ? 4.941 -2.623 -15.474 1.00 91.56 96 TYR A N 1
ATOM 713 C CA . TYR A 1 96 ? 5.712 -2.180 -16.630 1.00 91.56 96 TYR A CA 1
ATOM 714 C C . TYR A 1 96 ? 7.210 -2.172 -16.317 1.00 91.56 96 TYR A C 1
ATOM 716 O O . TYR A 1 96 ? 7.665 -1.594 -15.321 1.00 91.56 96 TYR A O 1
ATOM 724 N N . THR A 1 97 ? 7.996 -2.801 -17.194 1.00 86.50 97 THR A N 1
ATOM 725 C CA . THR A 1 97 ? 9.455 -2.875 -17.055 1.00 86.50 97 THR A CA 1
ATOM 726 C C . THR A 1 97 ? 10.064 -1.477 -16.966 1.00 86.50 97 THR A C 1
ATOM 728 O O . THR A 1 97 ? 9.780 -0.610 -17.786 1.00 86.50 97 THR A O 1
ATOM 731 N N . GLY A 1 98 ? 10.888 -1.249 -15.941 1.00 82.81 98 GLY A N 1
ATOM 732 C CA . GLY A 1 98 ? 11.533 0.043 -15.679 1.00 82.81 98 GLY A CA 1
ATOM 733 C C . GLY A 1 98 ? 10.657 1.093 -14.978 1.00 82.81 98 GLY A C 1
ATOM 734 O O . GLY A 1 98 ? 11.203 2.071 -14.473 1.00 82.81 98 GLY A O 1
ATOM 735 N N . GLN A 1 99 ? 9.338 0.887 -14.882 1.00 86.69 99 GLN A N 1
ATOM 736 C CA . GLN A 1 99 ? 8.413 1.820 -14.216 1.00 86.69 99 GLN A CA 1
ATOM 737 C C . GLN A 1 99 ? 7.839 1.269 -12.904 1.00 86.69 99 GLN A C 1
ATOM 739 O O . GLN A 1 99 ? 7.546 2.036 -11.990 1.00 86.69 99 GLN A O 1
ATOM 744 N N . GLY A 1 100 ? 7.729 -0.056 -12.784 1.00 92.81 100 GLY A N 1
ATOM 745 C CA . GLY A 1 100 ? 7.175 -0.718 -11.608 1.00 92.81 100 GLY A CA 1
ATOM 746 C C . GLY A 1 100 ? 5.704 -1.082 -11.780 1.00 92.81 100 GLY A C 1
ATOM 747 O O . GLY A 1 100 ? 5.238 -1.319 -12.893 1.00 92.81 100 GLY A O 1
ATOM 748 N N . CYS A 1 101 ? 4.986 -1.203 -10.664 1.00 95.50 101 CYS A N 1
ATOM 749 C CA . CYS A 1 101 ? 3.583 -1.605 -10.692 1.00 95.50 101 CYS A CA 1
ATOM 750 C C . CYS A 1 101 ? 2.661 -0.434 -11.055 1.00 95.50 101 CYS A C 1
ATOM 752 O O . CYS A 1 101 ? 2.837 0.680 -10.563 1.00 95.50 101 CYS A O 1
ATOM 754 N N . THR A 1 102 ? 1.651 -0.725 -11.869 1.00 95.94 102 THR A N 1
ATOM 755 C CA . THR A 1 102 ? 0.529 0.179 -12.178 1.00 95.94 102 THR A CA 1
ATOM 756 C C . THR A 1 102 ? -0.352 0.416 -10.954 1.00 95.94 102 THR A C 1
ATOM 758 O O . THR A 1 102 ? -0.260 -0.317 -9.968 1.00 95.94 102 THR A O 1
ATOM 761 N N . HIS A 1 103 ? -1.247 1.400 -11.015 1.00 95.44 103 HIS A N 1
ATOM 762 C CA . HIS A 1 103 ? -2.200 1.652 -9.933 1.00 95.44 103 HIS A CA 1
ATOM 763 C C . HIS A 1 103 ? -3.217 0.506 -9.780 1.00 95.44 103 HIS A C 1
ATOM 765 O O . HIS A 1 103 ? -3.553 0.142 -8.652 1.00 95.44 103 HIS A O 1
ATOM 771 N N . ASP A 1 104 ? -3.606 -0.141 -10.889 1.00 97.56 104 ASP A N 1
ATOM 772 C CA . ASP A 1 104 ? -4.516 -1.297 -10.923 1.00 97.56 104 ASP A CA 1
ATOM 773 C C . ASP A 1 104 ? -4.026 -2.506 -10.116 1.00 97.56 104 ASP A C 1
ATOM 775 O O . ASP A 1 104 ? -4.825 -3.364 -9.731 1.00 97.56 104 ASP A O 1
ATOM 779 N N . VAL A 1 105 ? -2.730 -2.565 -9.785 1.00 98.56 105 VAL A N 1
ATOM 780 C CA . VAL A 1 105 ? -2.163 -3.640 -8.961 1.00 98.56 105 VAL A CA 1
ATOM 781 C C . VAL A 1 105 ? -2.878 -3.772 -7.613 1.00 98.56 105 VAL A C 1
ATOM 783 O O . VAL A 1 105 ? -3.042 -4.883 -7.108 1.00 98.56 105 VAL A O 1
ATOM 786 N N . VAL A 1 106 ? -3.329 -2.653 -7.033 1.00 98.69 106 VAL A N 1
ATOM 787 C CA . VAL A 1 106 ? -3.981 -2.618 -5.720 1.00 98.69 106 VAL A CA 1
ATOM 788 C C . VAL A 1 106 ? -5.400 -3.191 -5.791 1.00 98.69 106 VAL A C 1
ATOM 790 O O . VAL A 1 106 ? -5.640 -4.205 -5.123 1.00 98.69 106 VAL A O 1
ATOM 793 N N . PRO A 1 107 ? -6.338 -2.640 -6.589 1.00 98.38 107 PRO A N 1
ATOM 794 C CA . PRO A 1 107 ? -7.676 -3.214 -6.713 1.00 98.38 107 PRO A CA 1
ATOM 795 C C . PRO A 1 107 ? -7.655 -4.617 -7.326 1.00 98.38 107 PRO A C 1
ATOM 797 O O . PRO A 1 107 ? -8.392 -5.496 -6.868 1.00 98.38 107 PRO A O 1
ATOM 800 N N . GLY A 1 108 ? -6.780 -4.864 -8.302 1.00 98.38 108 GLY A N 1
ATOM 801 C CA . GLY A 1 108 ? -6.647 -6.142 -8.990 1.00 98.38 108 GLY A CA 1
ATOM 802 C C . GLY A 1 108 ? -6.256 -7.289 -8.058 1.00 98.38 108 GLY A C 1
ATOM 803 O O . GLY A 1 108 ? -6.988 -8.279 -7.938 1.00 98.38 108 GLY A O 1
ATOM 804 N N . LEU A 1 109 ? -5.139 -7.145 -7.335 1.00 98.69 109 LEU A N 1
ATOM 805 C CA . LEU A 1 109 ? -4.716 -8.158 -6.366 1.00 98.69 109 LEU A CA 1
ATOM 806 C C . LEU A 1 109 ? -5.702 -8.256 -5.201 1.00 98.69 109 LEU A C 1
ATOM 808 O O . LEU A 1 109 ? -6.045 -9.362 -4.791 1.00 98.69 109 LEU A O 1
ATOM 812 N N . SER A 1 110 ? -6.218 -7.137 -4.691 1.00 98.44 110 SER A N 1
ATOM 813 C CA . SER A 1 110 ? -7.195 -7.170 -3.594 1.00 98.44 110 SER A CA 1
ATOM 814 C C . SER A 1 110 ? -8.422 -8.005 -3.967 1.00 98.44 110 SER A C 1
ATOM 816 O O . SER A 1 110 ? -8.808 -8.905 -3.217 1.00 98.44 110 SER A O 1
ATOM 818 N N . LYS A 1 111 ? -8.969 -7.806 -5.173 1.00 97.81 111 LYS A N 1
ATOM 819 C CA . LYS A 1 111 ? -10.080 -8.607 -5.702 1.00 97.81 111 LYS A CA 1
ATOM 820 C C . LYS A 1 111 ? -9.707 -10.083 -5.848 1.00 97.81 111 LYS A C 1
ATOM 822 O O . LYS A 1 111 ? -10.481 -10.939 -5.415 1.00 97.81 111 LYS A O 1
ATOM 827 N N . MET A 1 112 ? -8.536 -10.381 -6.416 1.00 97.88 112 MET A N 1
ATOM 828 C CA . MET A 1 112 ? -8.038 -11.752 -6.604 1.00 97.88 112 MET A CA 1
ATOM 829 C C . MET A 1 112 ? -7.894 -12.511 -5.278 1.00 97.88 112 MET A C 1
ATOM 831 O O . MET A 1 112 ? -8.172 -13.705 -5.208 1.00 97.88 112 MET A O 1
ATOM 835 N N . TYR A 1 113 ? -7.518 -11.808 -4.211 1.00 97.62 113 TYR A N 1
ATOM 836 C CA . TYR A 1 113 ? -7.358 -12.363 -2.868 1.00 97.62 113 TYR A CA 1
ATOM 837 C C . TYR A 1 113 ? -8.629 -12.272 -2.005 1.00 97.62 113 TYR A C 1
ATOM 839 O O . TYR A 1 113 ? -8.590 -12.547 -0.804 1.00 97.62 113 TYR A O 1
ATOM 847 N N . GLY A 1 114 ? -9.776 -11.933 -2.605 1.00 96.88 114 GLY A N 1
ATOM 848 C CA . GLY A 1 114 ? -11.077 -11.937 -1.933 1.00 96.88 114 GLY A CA 1
ATOM 849 C C . GLY A 1 114 ? -11.297 -10.778 -0.956 1.00 96.88 114 GLY A C 1
ATOM 850 O O . GLY A 1 114 ? -12.166 -10.876 -0.088 1.00 96.88 114 GLY A O 1
ATOM 851 N N . LEU A 1 115 ? -10.537 -9.694 -1.092 1.00 97.94 115 LEU A N 1
ATOM 852 C CA . LEU A 1 115 ? -10.693 -8.456 -0.332 1.00 97.94 115 LEU A CA 1
ATOM 853 C C . LEU A 1 115 ? -11.596 -7.470 -1.089 1.00 97.94 115 LEU A C 1
ATOM 855 O O . LEU A 1 115 ? -11.816 -7.603 -2.297 1.00 97.94 115 LEU A O 1
ATOM 859 N N . ASN A 1 116 ? -12.130 -6.496 -0.360 1.00 98.06 116 ASN A N 1
ATOM 860 C CA . ASN A 1 116 ? -12.711 -5.283 -0.928 1.00 98.06 116 ASN A CA 1
ATOM 861 C C . ASN A 1 116 ? -11.617 -4.220 -1.068 1.00 98.06 116 ASN A C 1
ATOM 863 O O . ASN A 1 116 ? -10.652 -4.224 -0.299 1.00 98.06 116 ASN A O 1
ATOM 867 N N . CYS A 1 117 ? -11.773 -3.340 -2.053 1.00 98.19 117 CYS A N 1
ATOM 868 C CA . CYS A 1 117 ? -10.838 -2.263 -2.339 1.00 98.19 117 CYS A CA 1
ATOM 869 C C . CYS A 1 117 ? -11.617 -1.044 -2.828 1.00 98.19 117 CYS A C 1
ATOM 871 O O . CYS A 1 117 ? -12.094 -1.046 -3.962 1.00 98.19 117 CYS A O 1
ATOM 873 N N . ASP A 1 118 ? -11.711 -0.020 -1.985 1.00 98.12 118 ASP A N 1
ATOM 874 C CA . ASP A 1 118 ? -12.465 1.198 -2.276 1.00 98.12 118 ASP A CA 1
ATOM 875 C C . ASP A 1 118 ? -11.521 2.396 -2.382 1.00 98.12 118 ASP A C 1
ATOM 877 O O . ASP A 1 118 ? -10.680 2.633 -1.512 1.00 98.12 118 ASP A O 1
ATOM 881 N N . GLY A 1 119 ? -11.646 3.158 -3.467 1.00 98.00 119 GLY A N 1
ATOM 882 C CA . GLY A 1 119 ? -10.864 4.371 -3.675 1.00 98.00 119 GLY A CA 1
ATOM 883 C C . GLY A 1 119 ? -11.325 5.506 -2.764 1.00 98.00 119 GLY A C 1
ATOM 884 O O . GLY A 1 119 ? -12.507 5.843 -2.729 1.00 98.00 119 GLY A O 1
ATOM 885 N N . LEU A 1 120 ? -10.392 6.116 -2.037 1.00 97.94 120 LEU A N 1
ATOM 886 C CA . LEU A 1 120 ? -10.672 7.191 -1.078 1.00 97.94 120 LEU A CA 1
ATOM 887 C C . LEU A 1 120 ? -10.268 8.581 -1.589 1.00 97.94 120 LEU A C 1
ATOM 889 O O . LEU A 1 120 ? -10.599 9.594 -0.956 1.00 97.94 120 LEU A O 1
ATOM 893 N N . GLY A 1 121 ? -9.518 8.639 -2.695 1.00 95.69 121 GLY A N 1
ATOM 894 C CA . GLY A 1 121 ? -8.882 9.864 -3.173 1.00 95.69 121 GLY A CA 1
ATOM 895 C C . GLY A 1 121 ? -8.075 10.550 -2.065 1.00 95.69 121 GLY A C 1
ATOM 896 O O . GLY A 1 121 ? -7.519 9.906 -1.181 1.00 95.69 121 GLY A O 1
ATOM 897 N N .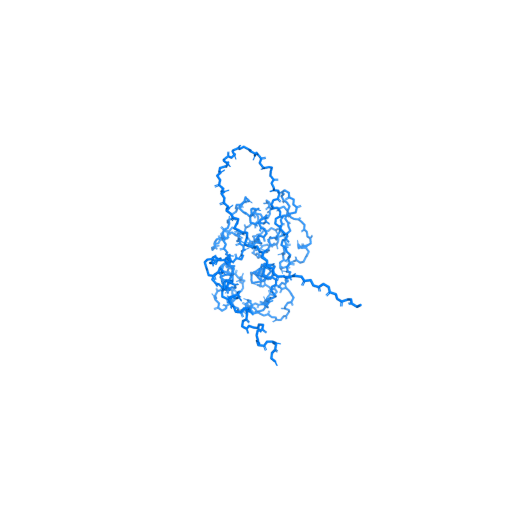 TYR A 1 122 ? -8.055 11.882 -2.055 1.00 96.69 122 TYR A N 1
ATOM 898 C CA . TYR A 1 122 ? -7.304 12.679 -1.073 1.00 96.69 122 TYR A CA 1
ATOM 899 C C . TYR A 1 122 ? -8.092 13.006 0.212 1.00 96.69 122 TYR A C 1
ATOM 901 O O . TYR A 1 122 ? -7.735 13.912 0.970 1.00 96.69 122 TYR A O 1
ATOM 909 N N . SER A 1 123 ? -9.198 12.307 0.486 1.00 97.44 123 SER A N 1
ATOM 910 C CA . SER A 1 123 ? -10.074 12.658 1.607 1.00 97.44 123 SER A CA 1
ATOM 911 C C . SER A 1 123 ? -9.483 12.246 2.957 1.00 97.44 123 SER A C 1
ATOM 913 O O . SER A 1 123 ? -9.579 11.094 3.381 1.00 97.44 123 SER A O 1
ATOM 915 N N . TYR A 1 124 ? -8.970 13.225 3.710 1.00 98.31 124 TYR A N 1
ATOM 916 C CA . TYR A 1 124 ? -8.525 13.028 5.096 1.00 98.31 124 TYR A CA 1
ATOM 917 C C . TYR A 1 124 ? -9.559 12.319 5.966 1.00 98.31 124 TYR A C 1
ATOM 919 O O . TYR A 1 124 ? -9.229 11.406 6.722 1.00 98.31 124 TYR A O 1
ATOM 927 N N . LYS A 1 125 ? -10.824 12.742 5.863 1.00 98.19 125 LYS A N 1
ATOM 928 C CA . LYS A 1 125 ? -11.908 12.177 6.668 1.00 98.19 125 LYS A CA 1
ATOM 929 C C . LYS A 1 125 ? -12.159 10.713 6.303 1.00 98.19 125 LYS A C 1
ATOM 931 O O . LYS A 1 125 ? -12.344 9.913 7.214 1.00 98.19 125 LYS A O 1
ATOM 936 N N . ALA A 1 126 ? -12.130 10.367 5.014 1.00 98.25 126 ALA A N 1
ATOM 937 C CA . ALA A 1 126 ? -12.359 8.998 4.558 1.00 98.25 126 ALA A CA 1
ATOM 938 C C . ALA A 1 126 ? -11.212 8.067 4.976 1.00 98.25 126 ALA A C 1
ATOM 940 O O . ALA A 1 126 ? -11.460 7.058 5.627 1.00 98.25 126 ALA A O 1
ATOM 941 N N . VAL A 1 127 ? -9.957 8.469 4.734 1.00 98.56 127 VAL A N 1
ATOM 942 C CA . VAL A 1 127 ? -8.773 7.694 5.147 1.00 98.56 127 VAL A CA 1
ATOM 943 C C . VAL A 1 127 ? -8.757 7.484 6.659 1.00 98.56 127 VAL A C 1
ATOM 945 O O . VAL A 1 127 ? -8.567 6.369 7.140 1.00 98.56 127 VAL A O 1
ATOM 948 N N . LYS A 1 128 ? -9.022 8.538 7.439 1.00 98.31 128 LYS A N 1
ATOM 949 C CA . LYS A 1 128 ? -9.100 8.421 8.897 1.00 98.31 128 LYS A CA 1
ATOM 950 C C . LYS A 1 128 ? -10.225 7.483 9.341 1.00 98.31 128 LYS A C 1
ATOM 952 O O . LYS A 1 128 ? -10.017 6.710 10.272 1.00 98.31 128 LYS A O 1
ATOM 957 N N . LYS A 1 129 ? -11.398 7.546 8.702 1.00 97.25 129 LYS A N 1
ATOM 958 C CA . LYS A 1 129 ? -12.539 6.670 9.007 1.00 97.25 129 LYS A CA 1
ATOM 959 C C . LYS A 1 129 ? -12.187 5.199 8.759 1.00 97.25 129 LYS A C 1
ATOM 961 O O . LYS A 1 129 ? -12.410 4.395 9.658 1.00 97.25 129 LYS A O 1
ATOM 966 N N . ALA A 1 130 ? -11.586 4.879 7.613 1.00 97.44 130 ALA A N 1
ATOM 967 C CA . ALA A 1 130 ? -11.129 3.527 7.283 1.00 97.44 130 ALA A CA 1
ATOM 968 C C . ALA A 1 130 ? -10.155 2.984 8.345 1.00 97.44 130 ALA A C 1
ATOM 970 O O . ALA A 1 130 ? -10.367 1.921 8.926 1.00 97.44 130 ALA A O 1
ATOM 971 N N . LEU A 1 131 ? -9.138 3.778 8.695 1.00 97.38 131 LEU A N 1
ATOM 972 C CA . LEU A 1 131 ? -8.133 3.387 9.687 1.00 97.38 131 LEU A CA 1
ATOM 973 C C . LEU A 1 131 ? -8.716 3.188 11.093 1.00 97.38 131 LEU A C 1
ATOM 975 O O . LEU A 1 131 ? -8.249 2.319 11.829 1.00 97.38 131 LEU A O 1
ATOM 979 N N . LEU A 1 132 ? -9.714 3.987 11.484 1.00 95.50 132 LEU A N 1
ATOM 980 C CA . LEU A 1 132 ? -10.414 3.824 12.763 1.00 95.50 132 LEU A CA 1
ATOM 981 C C . LEU A 1 132 ? -11.315 2.583 12.784 1.00 95.50 132 LEU A C 1
ATOM 983 O O . LEU A 1 132 ? -11.484 2.001 13.849 1.00 95.50 132 LEU A O 1
ATOM 987 N N . ALA A 1 133 ? -11.823 2.147 11.629 1.00 94.62 133 ALA A N 1
ATOM 988 C CA . ALA A 1 133 ? -12.548 0.884 11.474 1.00 94.62 133 ALA A CA 1
ATOM 989 C C . ALA A 1 133 ? -11.621 -0.351 11.432 1.00 94.62 133 ALA A C 1
ATOM 991 O O . ALA A 1 133 ? -12.084 -1.475 11.255 1.00 94.62 133 ALA A O 1
ATOM 992 N N . GLY A 1 134 ? -10.302 -0.162 11.569 1.00 95.50 134 GLY A N 1
ATOM 993 C CA . GLY A 1 134 ? -9.319 -1.243 11.477 1.00 95.50 134 GLY A CA 1
ATOM 994 C C . GLY A 1 134 ? -9.038 -1.706 10.045 1.00 95.50 134 GLY A C 1
ATOM 995 O O . GLY A 1 134 ? -8.435 -2.764 9.857 1.00 95.50 134 GLY A O 1
ATOM 996 N N . HIS A 1 135 ? -9.454 -0.933 9.040 1.00 97.62 135 HIS A N 1
ATOM 997 C CA . HIS A 1 135 ? -9.181 -1.212 7.635 1.00 97.62 135 HIS A CA 1
ATOM 998 C C . HIS A 1 135 ? -7.860 -0.536 7.227 1.00 97.62 135 HIS A C 1
ATOM 1000 O O . HIS A 1 135 ? -7.753 0.693 7.313 1.00 97.62 135 HIS A O 1
ATOM 1006 N N . PRO A 1 136 ? -6.821 -1.298 6.827 1.00 98.50 136 PRO A N 1
ATOM 1007 C CA . PRO A 1 136 ? -5.591 -0.704 6.323 1.00 98.50 136 PRO A CA 1
ATOM 1008 C C . PRO A 1 136 ? -5.844 0.007 4.989 1.00 98.50 136 PRO A C 1
ATOM 1010 O O . PRO A 1 136 ? -6.700 -0.397 4.202 1.00 98.50 136 PRO A O 1
ATOM 1013 N N . VAL A 1 137 ? -5.065 1.053 4.726 1.00 98.88 137 VAL A N 1
ATOM 1014 C CA . VAL A 1 137 ? -5.154 1.840 3.493 1.00 98.88 137 VAL A CA 1
ATOM 1015 C C . VAL A 1 137 ? -3.846 1.709 2.729 1.00 98.88 137 VAL A C 1
ATOM 1017 O O . VAL A 1 137 ? -2.798 2.109 3.237 1.00 98.88 137 VAL A O 1
ATOM 1020 N N . VAL A 1 138 ? -3.888 1.169 1.513 1.00 98.88 138 VAL A N 1
ATOM 1021 C CA . VAL A 1 138 ? -2.734 1.230 0.606 1.00 98.88 138 VAL A CA 1
ATOM 1022 C C . VAL A 1 138 ? -2.646 2.652 0.063 1.00 98.88 138 VAL A C 1
ATOM 1024 O O . VAL A 1 138 ? -3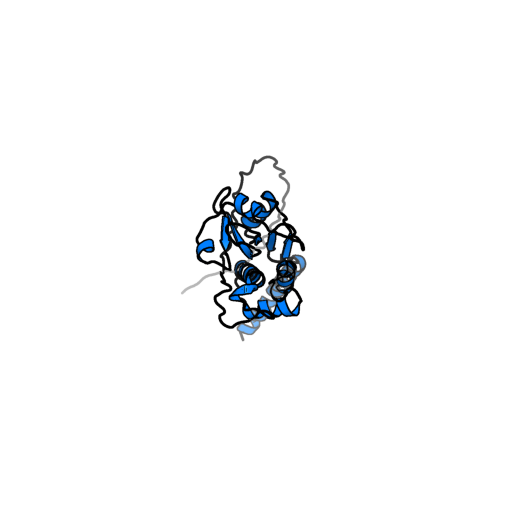.651 3.215 -0.362 1.00 98.88 138 VAL A O 1
ATOM 1027 N N . ALA A 1 139 ? -1.457 3.243 0.100 1.00 98.81 139 ALA A N 1
ATOM 1028 C CA . ALA A 1 139 ? -1.194 4.600 -0.355 1.00 98.81 139 ALA A CA 1
ATOM 1029 C C . ALA A 1 139 ? -0.097 4.592 -1.419 1.00 98.81 139 ALA A C 1
ATOM 1031 O O . ALA A 1 139 ? 0.984 4.054 -1.180 1.00 98.81 139 ALA A O 1
ATOM 1032 N N . LEU A 1 140 ? -0.357 5.212 -2.567 1.00 98.69 140 LEU A N 1
ATOM 1033 C CA . LEU A 1 140 ? 0.658 5.525 -3.563 1.00 98.69 140 LEU A CA 1
ATOM 1034 C C . LEU A 1 140 ? 1.220 6.918 -3.287 1.00 98.69 140 LEU A C 1
ATOM 1036 O O . LEU A 1 140 ? 0.555 7.934 -3.493 1.00 98.69 140 LEU A O 1
ATOM 1040 N N . MET A 1 141 ? 2.462 6.959 -2.828 1.00 98.56 141 MET A N 1
ATOM 1041 C CA . MET A 1 141 ? 3.175 8.186 -2.500 1.00 98.56 141 MET A CA 1
ATOM 1042 C C . MET A 1 141 ? 3.875 8.740 -3.739 1.00 98.56 141 MET A C 1
ATOM 1044 O O . MET A 1 141 ? 4.500 7.987 -4.485 1.00 98.56 141 MET A O 1
ATOM 1048 N N . GLY A 1 142 ? 3.766 10.049 -3.946 1.00 97.88 142 GLY A N 1
ATOM 1049 C CA . GLY A 1 142 ? 4.598 10.820 -4.863 1.00 97.88 142 GLY A CA 1
ATOM 1050 C C . GLY A 1 142 ? 5.893 11.310 -4.198 1.00 97.88 142 GLY A C 1
ATOM 1051 O O . GLY A 1 142 ? 6.219 10.866 -3.092 1.00 97.88 142 GLY A O 1
ATOM 1052 N N . PRO A 1 143 ? 6.622 12.242 -4.845 1.00 97.50 143 PRO A N 1
ATOM 1053 C CA . PRO A 1 143 ? 7.840 12.829 -4.292 1.00 97.50 143 PRO A CA 1
ATOM 1054 C C . PRO A 1 143 ? 7.625 13.444 -2.898 1.00 97.50 143 PRO A C 1
ATOM 1056 O O . PRO A 1 143 ? 6.696 14.224 -2.686 1.00 97.50 143 PRO A O 1
ATOM 1059 N N . GLY A 1 144 ? 8.482 13.093 -1.938 1.00 97.38 144 GLY A N 1
ATOM 1060 C CA . GLY A 1 144 ? 8.353 13.490 -0.538 1.00 97.38 144 GLY A CA 1
ATOM 1061 C C . GLY A 1 144 ? 9.210 12.638 0.400 1.00 97.38 144 GLY A C 1
ATOM 1062 O O . GLY A 1 144 ? 10.283 12.170 0.036 1.00 97.38 144 GLY A O 1
ATOM 1063 N N . ASP A 1 145 ? 8.733 12.408 1.625 1.00 97.88 145 ASP A N 1
ATOM 1064 C CA . ASP A 1 145 ? 9.525 11.717 2.656 1.00 97.88 145 ASP A CA 1
ATOM 1065 C C . ASP A 1 145 ? 9.726 10.218 2.371 1.00 97.88 145 ASP A C 1
ATOM 1067 O O . ASP A 1 145 ? 10.625 9.589 2.931 1.00 97.88 145 ASP A O 1
ATOM 1071 N N . PHE A 1 146 ? 8.844 9.625 1.562 1.00 97.44 146 PHE A N 1
ATOM 1072 C CA . PHE A 1 146 ? 8.833 8.188 1.280 1.00 97.44 146 PHE A CA 1
ATOM 1073 C C . PHE A 1 146 ? 9.616 7.821 0.018 1.00 97.44 146 PHE A C 1
ATOM 1075 O O . PHE A 1 146 ? 10.113 6.703 -0.091 1.00 97.44 146 PHE A O 1
ATOM 1082 N N . THR A 1 147 ? 9.691 8.727 -0.956 1.00 97.00 147 THR A N 1
ATOM 1083 C CA . THR A 1 147 ? 10.265 8.468 -2.281 1.00 97.00 147 THR A CA 1
ATOM 1084 C C . THR A 1 147 ? 10.495 9.779 -3.026 1.00 97.00 147 THR A C 1
ATOM 1086 O O . THR A 1 147 ? 9.857 10.778 -2.724 1.00 97.00 147 THR A O 1
ATOM 1089 N N . ASN A 1 148 ? 11.345 9.760 -4.054 1.00 95.25 148 ASN A N 1
ATOM 1090 C CA . ASN A 1 148 ? 11.479 10.856 -5.023 1.00 95.25 148 ASN A CA 1
ATOM 1091 C C . ASN A 1 148 ? 10.665 10.612 -6.310 1.00 95.25 148 ASN A C 1
ATOM 1093 O O . ASN A 1 148 ? 10.700 11.431 -7.223 1.00 95.25 148 ASN A O 1
ATOM 1097 N N . LYS A 1 149 ? 9.980 9.465 -6.419 1.00 91.69 149 LYS A N 1
ATOM 1098 C CA . LYS A 1 149 ? 9.181 9.061 -7.588 1.00 91.69 149 LYS A CA 1
ATOM 1099 C C . LYS A 1 149 ? 7.792 8.589 -7.138 1.00 91.69 149 LYS A C 1
ATOM 1101 O O . LYS A 1 149 ? 7.032 9.380 -6.594 1.00 91.69 149 LYS A O 1
ATOM 1106 N N . GLY A 1 150 ? 7.466 7.318 -7.379 1.00 95.44 150 GLY A N 1
ATOM 1107 C CA . GLY A 1 150 ? 6.286 6.627 -6.867 1.00 95.44 150 GLY A CA 1
ATOM 1108 C C . GLY A 1 150 ? 6.693 5.551 -5.861 1.00 95.44 150 GLY A C 1
ATOM 1109 O O . GLY A 1 150 ? 7.734 4.917 -6.037 1.00 95.44 150 GLY A O 1
ATOM 1110 N N . HIS A 1 151 ? 5.907 5.352 -4.803 1.00 97.88 151 HIS A N 1
ATOM 1111 C CA . HIS A 1 151 ? 6.126 4.266 -3.842 1.00 97.88 151 HIS A CA 1
ATOM 1112 C C . HIS A 1 151 ? 4.832 3.875 -3.136 1.00 97.88 151 HIS A C 1
ATOM 1114 O O . HIS A 1 151 ? 4.148 4.735 -2.585 1.00 97.88 151 HIS A O 1
ATOM 1120 N N . PHE A 1 152 ? 4.499 2.586 -3.138 1.00 98.75 152 PHE A N 1
ATOM 1121 C CA . PHE A 1 152 ? 3.354 2.084 -2.385 1.00 98.75 152 PHE A CA 1
ATOM 1122 C C . PHE A 1 152 ? 3.748 1.802 -0.932 1.00 98.75 152 PHE A C 1
ATOM 1124 O O . PHE A 1 152 ? 4.750 1.137 -0.670 1.00 98.75 152 PHE A O 1
ATOM 1131 N N . VAL A 1 153 ? 2.931 2.273 0.007 1.00 98.88 153 VAL A N 1
ATOM 1132 C CA . VAL A 1 153 ? 3.036 1.994 1.447 1.00 98.88 153 VAL A CA 1
ATOM 1133 C C . VAL A 1 153 ? 1.661 1.642 2.017 1.00 98.88 153 VAL A C 1
ATOM 1135 O O . VAL A 1 153 ? 0.643 1.838 1.356 1.00 98.88 153 VAL A O 1
ATOM 1138 N N . VAL A 1 154 ? 1.603 1.151 3.258 1.00 98.94 154 VAL A N 1
ATOM 1139 C CA . VAL A 1 154 ? 0.332 0.822 3.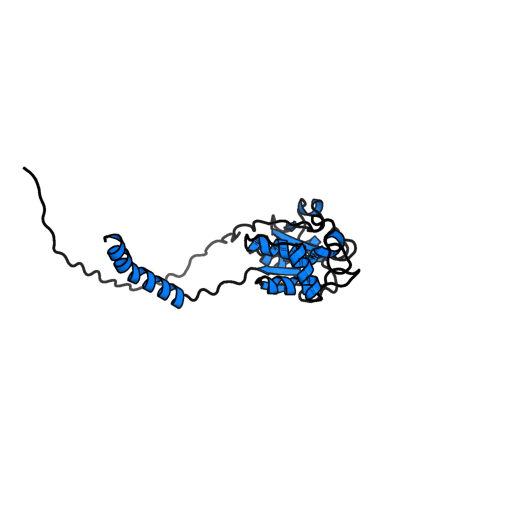924 1.00 98.94 154 VAL A CA 1
ATOM 1140 C C . VAL A 1 154 ? 0.147 1.652 5.188 1.00 98.94 154 VAL A C 1
ATOM 1142 O O . VAL A 1 154 ? 0.928 1.551 6.131 1.00 98.94 154 VAL A O 1
ATOM 1145 N N . LEU A 1 155 ? -0.919 2.440 5.258 1.00 98.81 155 LEU A N 1
ATOM 1146 C CA . LEU A 1 155 ? -1.374 3.071 6.495 1.00 98.81 155 LEU A CA 1
ATOM 1147 C C . LEU A 1 155 ? -2.149 2.026 7.303 1.00 98.81 155 LEU A C 1
ATOM 1149 O O . LEU A 1 155 ? -3.055 1.387 6.778 1.00 98.81 155 LEU A O 1
ATOM 1153 N N . THR A 1 156 ? -1.785 1.817 8.568 1.00 98.00 156 THR A N 1
ATOM 1154 C CA . THR A 1 156 ? -2.248 0.633 9.322 1.00 98.00 156 THR A CA 1
ATOM 1155 C C . THR A 1 156 ? -3.217 0.951 10.449 1.00 98.00 156 THR A C 1
ATOM 1157 O O . THR A 1 156 ? -4.194 0.233 10.632 1.00 98.00 156 THR A O 1
ATOM 1160 N N . ARG A 1 157 ? -2.950 2.000 11.234 1.00 95.81 157 ARG A N 1
ATOM 1161 C CA . ARG A 1 157 ? -3.815 2.423 12.343 1.00 95.81 157 ARG A CA 1
ATOM 1162 C C . ARG A 1 157 ? -3.531 3.854 12.768 1.00 95.81 157 ARG A C 1
ATOM 1164 O O . ARG A 1 157 ? -2.380 4.302 12.732 1.00 95.81 157 ARG A O 1
ATOM 1171 N N . MET A 1 158 ? -4.566 4.529 13.256 1.00 97.00 158 MET A N 1
ATOM 1172 C CA . MET A 1 158 ? -4.406 5.783 13.987 1.00 97.00 158 MET A CA 1
ATOM 1173 C C . MET A 1 158 ? -3.804 5.511 15.374 1.00 97.00 158 MET A C 1
ATOM 1175 O O . MET A 1 158 ? -4.158 4.542 16.043 1.00 97.00 158 MET A O 1
ATOM 1179 N N . VAL A 1 159 ? -2.884 6.374 15.799 1.00 96.06 159 VAL A N 1
ATOM 1180 C CA . VAL A 1 159 ? -2.271 6.400 17.143 1.00 96.06 159 VAL A CA 1
ATOM 1181 C C . VAL A 1 159 ? -2.482 7.733 17.860 1.00 96.06 159 VAL A C 1
ATOM 1183 O O . VAL A 1 159 ? -1.970 7.945 18.950 1.00 96.06 159 VAL A O 1
ATOM 1186 N N . GLY A 1 160 ? -3.253 8.635 17.258 1.00 93.94 160 GLY A N 1
ATOM 1187 C CA . GLY A 1 160 ? -3.607 9.928 17.826 1.00 93.94 160 GLY A CA 1
ATOM 1188 C C . GLY A 1 160 ? -4.539 10.691 16.890 1.00 93.94 160 GLY A C 1
ATOM 1189 O O . GLY A 1 160 ? -4.988 10.163 15.872 1.00 93.94 160 GLY A O 1
ATOM 1190 N N . LYS A 1 161 ? -4.818 11.963 17.201 1.00 93.88 161 LYS A N 1
ATOM 1191 C CA . LYS A 1 161 ? -5.765 12.787 16.422 1.00 93.88 161 LYS A CA 1
ATOM 1192 C C . LYS A 1 161 ? -5.368 12.922 14.950 1.00 93.88 161 LYS A C 1
ATOM 1194 O O . LYS A 1 161 ? -6.245 12.846 14.091 1.00 93.88 161 LYS A O 1
ATOM 1199 N N . ASP A 1 162 ? -4.079 13.115 14.687 1.00 97.94 162 ASP A N 1
ATOM 1200 C CA . ASP A 1 162 ? -3.494 13.226 13.346 1.00 97.94 162 ASP A CA 1
ATOM 1201 C C . ASP A 1 162 ? -2.296 12.288 13.149 1.00 97.94 162 ASP A C 1
ATOM 1203 O O . ASP A 1 162 ? -1.542 12.433 12.198 1.00 97.94 162 ASP A O 1
ATOM 1207 N N . GLN A 1 163 ? -2.091 11.340 14.062 1.00 98.00 163 GLN A N 1
ATOM 1208 C CA . GLN A 1 163 ? -0.921 10.471 14.050 1.00 98.00 163 GLN A CA 1
ATOM 1209 C C . GLN A 1 163 ? -1.293 9.073 13.566 1.00 98.00 163 GLN A C 1
ATOM 1211 O O . GLN A 1 163 ? -2.254 8.483 14.060 1.00 98.00 163 GLN A O 1
ATOM 1216 N N . VAL A 1 164 ? -0.520 8.533 12.626 1.00 98.25 164 VAL A N 1
ATOM 1217 C CA . VAL A 1 164 ? -0.759 7.236 11.984 1.00 98.25 164 VAL A CA 1
ATOM 1218 C C . VAL A 1 164 ? 0.521 6.399 11.950 1.00 98.25 164 VAL A C 1
ATOM 1220 O O . VAL A 1 164 ? 1.631 6.926 11.822 1.00 98.25 164 VAL A O 1
ATOM 1223 N N . LYS A 1 165 ? 0.372 5.078 12.073 1.00 98.31 165 LYS A N 1
ATOM 1224 C CA . LYS A 1 165 ? 1.446 4.108 11.824 1.00 98.31 165 LYS A CA 1
ATOM 1225 C C . LYS A 1 165 ? 1.408 3.638 10.375 1.00 98.31 165 LYS A C 1
ATOM 1227 O O . LYS A 1 165 ? 0.345 3.292 9.856 1.00 98.31 165 LYS A O 1
ATOM 1232 N N . VAL A 1 166 ? 2.580 3.572 9.757 1.00 98.69 166 VAL A N 1
ATOM 1233 C CA . VAL A 1 166 ? 2.765 3.145 8.367 1.00 98.69 166 VAL A CA 1
ATOM 1234 C C . VAL A 1 166 ? 3.600 1.872 8.354 1.00 98.69 166 VAL A C 1
ATOM 1236 O O . VAL A 1 166 ? 4.597 1.796 9.061 1.00 98.69 166 VAL A O 1
ATOM 1239 N N . ALA A 1 167 ? 3.191 0.882 7.571 1.00 98.69 167 ALA A N 1
ATOM 1240 C CA . ALA A 1 167 ? 4.035 -0.210 7.119 1.00 98.69 167 ALA A CA 1
ATOM 1241 C C . ALA A 1 167 ? 4.585 0.182 5.744 1.00 98.69 167 ALA A C 1
ATOM 1243 O O . ALA A 1 167 ? 3.926 0.025 4.717 1.00 98.69 167 ALA A O 1
ATOM 1244 N N . ASP A 1 168 ? 5.781 0.759 5.747 1.00 98.81 168 ASP A N 1
ATOM 1245 C CA . ASP A 1 168 ? 6.504 1.090 4.527 1.00 98.81 168 ASP A 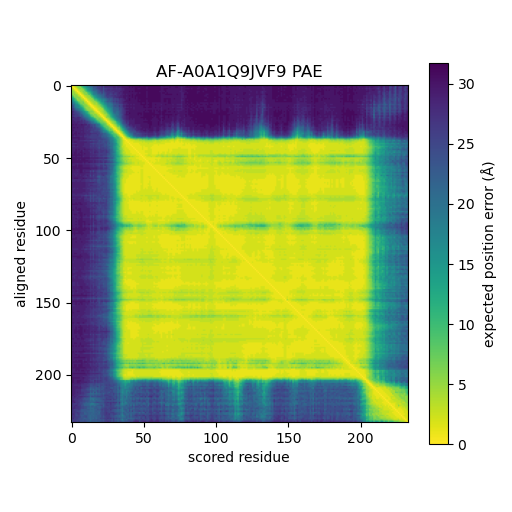CA 1
ATOM 1246 C C . ASP A 1 168 ? 7.270 -0.162 4.084 1.00 98.81 168 ASP A C 1
ATOM 1248 O O . ASP A 1 168 ? 8.240 -0.591 4.717 1.00 98.81 168 ASP A O 1
ATOM 1252 N N . VAL A 1 169 ? 6.791 -0.780 3.007 1.00 98.62 169 VAL A N 1
ATOM 1253 C CA . VAL A 1 169 ? 7.319 -2.046 2.486 1.00 98.62 169 VAL A CA 1
ATOM 1254 C C . VAL A 1 169 ? 8.693 -1.899 1.830 1.00 98.62 169 VAL A C 1
ATOM 1256 O O . VAL A 1 169 ? 9.375 -2.902 1.643 1.00 98.62 169 VAL A O 1
ATOM 1259 N N . GLY A 1 170 ? 9.122 -0.668 1.532 1.00 97.81 170 GLY A N 1
ATOM 1260 C CA . GLY A 1 170 ? 10.459 -0.345 1.034 1.00 97.81 170 GLY A CA 1
ATOM 1261 C C . GLY A 1 170 ? 11.420 0.129 2.129 1.00 97.81 170 GLY A C 1
ATOM 1262 O O . GLY A 1 170 ? 12.630 0.115 1.924 1.00 97.81 170 GLY A O 1
ATOM 1263 N N . SER A 1 171 ? 10.919 0.514 3.311 1.00 98.31 171 SER A N 1
ATOM 1264 C CA . SER A 1 171 ? 11.747 1.075 4.385 1.00 98.31 171 SER A CA 1
ATOM 1265 C C . SER A 1 171 ? 11.282 0.678 5.788 1.00 98.31 171 SER A C 1
ATOM 1267 O O . SER A 1 171 ? 10.279 1.150 6.334 1.00 98.31 171 SER A O 1
ATOM 1269 N N . ARG A 1 172 ? 12.107 -0.136 6.454 1.00 98.31 172 ARG A N 1
ATOM 1270 C CA . ARG A 1 172 ? 11.937 -0.456 7.880 1.00 98.31 172 ARG A CA 1
ATOM 1271 C C . ARG A 1 172 ? 12.044 0.787 8.757 1.00 98.31 172 ARG A C 1
ATOM 1273 O O . ARG A 1 172 ? 11.247 0.962 9.674 1.00 98.31 172 ARG A O 1
ATOM 1280 N N . ALA A 1 173 ? 12.976 1.686 8.440 1.00 98.25 173 ALA A N 1
ATOM 1281 C CA . ALA A 1 173 ? 13.167 2.927 9.183 1.00 98.25 173 ALA A CA 1
ATOM 1282 C C . ALA A 1 173 ? 11.895 3.791 9.186 1.00 98.25 173 ALA A C 1
ATOM 1284 O O . ALA A 1 173 ? 11.493 4.299 10.231 1.00 98.25 173 ALA A O 1
ATOM 1285 N N . ASN A 1 174 ? 11.212 3.909 8.043 1.00 98.19 174 ASN A N 1
ATOM 1286 C CA . ASN A 1 174 ? 9.940 4.628 7.963 1.00 98.19 174 ASN A CA 1
ATOM 1287 C C . ASN A 1 174 ? 8.808 3.914 8.711 1.00 98.19 174 ASN A C 1
ATOM 1289 O O . ASN A 1 174 ? 7.943 4.579 9.284 1.00 98.19 174 ASN A O 1
ATOM 1293 N N . THR A 1 175 ? 8.850 2.581 8.774 1.00 98.31 175 THR A N 1
ATOM 1294 C CA . THR A 1 175 ? 7.880 1.766 9.521 1.00 98.31 175 THR A CA 1
ATOM 1295 C C . THR A 1 175 ? 7.956 1.995 11.041 1.00 98.31 175 THR A C 1
ATOM 1297 O O . THR A 1 175 ? 6.935 2.017 11.742 1.00 98.31 175 THR A O 1
ATOM 1300 N N . TYR A 1 176 ? 9.152 2.250 11.584 1.00 97.06 176 TYR A N 1
ATOM 1301 C CA . TYR A 1 176 ? 9.319 2.553 13.011 1.00 97.06 176 TYR A CA 1
ATOM 1302 C C . TYR A 1 176 ? 8.789 3.938 13.410 1.00 97.06 176 TYR A C 1
ATOM 1304 O O . TYR A 1 176 ? 8.339 4.114 14.543 1.00 97.06 176 TYR A O 1
ATOM 1312 N N . LYS A 1 177 ? 8.725 4.894 12.478 1.00 98.19 177 LYS A N 1
ATOM 1313 C CA . LYS A 1 177 ? 8.252 6.263 12.736 1.00 98.19 177 LYS A CA 1
ATOM 1314 C C . LYS A 1 177 ? 6.734 6.341 12.946 1.00 98.19 177 LYS A C 1
ATOM 1316 O O . LYS A 1 177 ? 5.968 5.460 12.544 1.00 98.19 177 LYS A O 1
ATOM 1321 N N . THR A 1 178 ? 6.296 7.422 13.580 1.00 98.06 178 THR A N 1
ATOM 1322 C CA . THR A 1 178 ? 4.892 7.853 13.619 1.00 98.06 178 THR A CA 1
ATOM 1323 C C . THR A 1 178 ? 4.746 9.068 12.715 1.00 98.06 178 THR A C 1
ATOM 1325 O O . THR A 1 178 ? 5.590 9.960 12.743 1.00 98.06 178 THR A O 1
ATOM 1328 N N . TRP A 1 179 ? 3.686 9.101 11.913 1.00 98.56 179 TRP A N 1
ATOM 1329 C CA . TRP A 1 179 ? 3.528 10.082 10.843 1.00 98.56 179 TRP A CA 1
ATOM 1330 C C . TRP A 1 179 ? 2.296 10.957 11.045 1.00 98.56 179 TRP A C 1
ATOM 1332 O O . TRP A 1 179 ? 1.309 10.506 11.622 1.00 98.56 179 TRP A O 1
ATOM 1342 N N . SER A 1 180 ? 2.330 12.187 10.523 1.00 98.69 180 SER A N 1
ATOM 1343 C CA . SER A 1 180 ? 1.120 13.004 10.368 1.00 98.69 180 SER A CA 1
ATOM 1344 C C . SER A 1 180 ? 0.304 12.492 9.184 1.00 98.69 180 SER A C 1
ATOM 1346 O O . SER A 1 180 ? 0.811 12.415 8.061 1.00 98.69 180 SER A O 1
ATOM 1348 N N . LEU A 1 181 ? -0.974 12.188 9.415 1.00 98.75 181 LEU A N 1
ATOM 1349 C CA . LEU A 1 181 ? -1.878 11.742 8.359 1.00 98.75 181 LEU A CA 1
ATOM 1350 C C . LEU A 1 181 ? -2.096 12.847 7.314 1.00 98.75 181 LEU A C 1
ATOM 1352 O O . LEU A 1 181 ? -2.067 12.567 6.118 1.00 98.75 181 LEU A O 1
ATOM 1356 N N . LYS A 1 182 ? -2.231 14.113 7.732 1.00 98.62 182 LYS A N 1
ATOM 1357 C CA . LYS A 1 182 ? -2.296 15.247 6.791 1.00 98.62 182 LYS A CA 1
ATOM 1358 C C . LYS A 1 182 ? -1.049 15.347 5.912 1.00 98.62 182 LYS A C 1
ATOM 1360 O O . LYS A 1 182 ? -1.173 15.626 4.721 1.00 98.62 182 LYS A O 1
ATOM 1365 N N . LYS A 1 183 ? 0.144 15.135 6.486 1.00 98.50 183 LYS A N 1
ATOM 1366 C CA . LYS A 1 183 ? 1.409 15.172 5.732 1.00 98.50 183 LYS A CA 1
ATOM 1367 C C . LYS A 1 183 ? 1.449 14.073 4.671 1.00 98.50 183 LYS A C 1
ATOM 1369 O O . LYS A 1 183 ? 1.780 14.366 3.529 1.00 98.50 183 LYS A O 1
ATOM 1374 N N . ILE A 1 184 ? 1.058 12.852 5.039 1.00 98.50 184 ILE A N 1
ATOM 1375 C CA . ILE A 1 184 ? 0.970 11.718 4.111 1.00 98.50 184 ILE A CA 1
ATOM 1376 C C . ILE A 1 184 ? -0.007 12.017 2.975 1.00 98.50 184 ILE A C 1
ATOM 1378 O O . ILE A 1 184 ? 0.354 11.878 1.815 1.00 98.50 184 ILE A O 1
ATOM 1382 N N . ILE A 1 185 ? -1.220 12.479 3.286 1.00 98.50 185 ILE A N 1
ATOM 1383 C CA . ILE A 1 185 ? -2.239 12.727 2.255 1.00 98.50 185 ILE A CA 1
ATOM 1384 C C . ILE A 1 185 ? -1.773 13.764 1.236 1.00 98.50 185 ILE A C 1
ATOM 1386 O O . ILE A 1 185 ? -1.949 13.565 0.038 1.00 98.50 185 ILE A O 1
ATOM 1390 N N . ARG A 1 186 ? -1.094 14.822 1.689 1.00 98.25 186 ARG A N 1
ATOM 1391 C CA . ARG A 1 186 ? -0.482 15.820 0.802 1.00 98.25 186 ARG A CA 1
ATOM 1392 C C . ARG A 1 186 ? 0.617 15.271 -0.110 1.00 98.25 186 ARG A C 1
ATOM 1394 O O . ARG A 1 186 ? 0.901 15.894 -1.120 1.00 98.25 186 ARG A O 1
ATOM 1401 N N . GLN A 1 187 ? 1.257 14.166 0.262 1.00 98.25 187 GLN A N 1
ATOM 1402 C CA . GLN A 1 187 ? 2.294 13.508 -0.538 1.00 98.25 187 GLN A CA 1
ATOM 1403 C C . GLN A 1 187 ? 1.731 12.380 -1.414 1.00 98.25 187 GLN A C 1
ATOM 1405 O O . GLN A 1 187 ? 2.504 11.678 -2.060 1.00 98.25 187 GLN A O 1
ATOM 1410 N N . GLY A 1 188 ? 0.411 12.166 -1.440 1.00 98.06 188 GLY A N 1
ATOM 1411 C CA . GLY A 1 188 ? -0.207 11.206 -2.353 1.00 98.06 188 GLY A CA 1
ATOM 1412 C C . GLY A 1 188 ? 0.104 11.557 -3.810 1.00 98.06 188 GLY A C 1
ATOM 1413 O O . GLY A 1 188 ? 0.046 12.725 -4.197 1.00 98.06 188 GLY A O 1
ATOM 1414 N N . LYS A 1 189 ? 0.447 10.552 -4.617 1.00 97.31 189 LYS A N 1
ATOM 1415 C CA . LYS A 1 189 ? 0.886 10.730 -6.004 1.00 97.31 189 LYS A CA 1
ATOM 1416 C C . LYS A 1 189 ? -0.201 11.393 -6.849 1.00 97.31 189 LYS A C 1
ATOM 1418 O O . LYS A 1 189 ? -1.264 10.818 -7.064 1.00 97.31 189 LYS A O 1
ATOM 1423 N N . GLU A 1 190 ? 0.111 12.570 -7.381 1.00 95.19 190 GLU A N 1
ATOM 1424 C CA . GLU A 1 190 ? -0.740 13.239 -8.366 1.00 95.19 190 GLU A CA 1
ATOM 1425 C C . GLU A 1 190 ? -0.886 12.398 -9.637 1.00 95.19 190 GLU A C 1
ATOM 1427 O O . GLU A 1 190 ? 0.076 11.756 -10.087 1.00 95.19 190 GLU A O 1
ATOM 1432 N N . GLY A 1 191 ? -2.091 12.429 -10.210 1.00 91.81 191 GLY A N 1
ATOM 1433 C CA . GLY A 1 191 ? -2.454 11.649 -11.393 1.00 91.81 191 GLY A CA 1
ATOM 1434 C C . GLY A 1 191 ? -2.677 10.160 -11.119 1.00 91.81 191 GLY A C 1
ATOM 1435 O O . GLY A 1 191 ? -2.721 9.385 -12.067 1.00 91.81 191 GLY A O 1
ATOM 1436 N N . ALA A 1 192 ? -2.790 9.742 -9.853 1.00 90.44 192 ALA A N 1
ATOM 1437 C CA . ALA A 1 192 ? -3.201 8.380 -9.539 1.00 90.44 192 ALA A CA 1
ATOM 1438 C C . ALA A 1 192 ? -4.631 8.117 -10.042 1.00 90.44 192 ALA A C 1
ATOM 1440 O O . ALA A 1 192 ? -5.539 8.915 -9.810 1.00 90.44 192 ALA A O 1
ATOM 1441 N N . ASP A 1 193 ? -4.818 6.983 -10.708 1.00 91.88 193 ASP A N 1
ATOM 144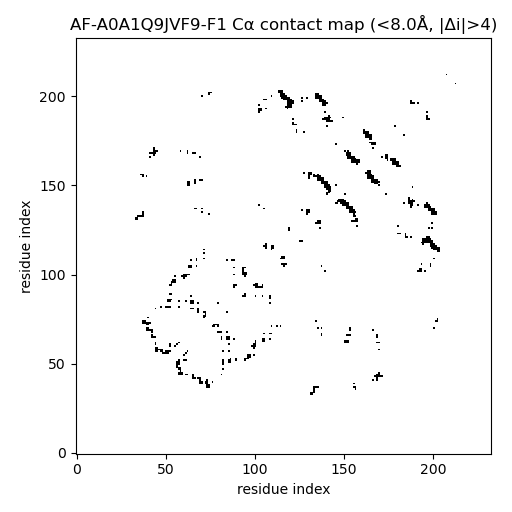2 C CA . ASP A 1 193 ? -6.096 6.499 -11.232 1.00 91.88 193 ASP A CA 1
ATOM 1443 C C . ASP A 1 193 ? -6.535 5.234 -10.464 1.00 91.88 193 ASP A C 1
ATOM 1445 O O . ASP A 1 193 ? -6.089 5.001 -9.336 1.00 91.88 193 ASP A O 1
ATOM 1449 N N . ALA A 1 194 ? -7.480 4.464 -11.014 1.00 92.50 194 ALA A N 1
ATOM 1450 C CA . ALA A 1 194 ? -8.002 3.231 -10.413 1.00 92.50 194 ALA A CA 1
ATOM 1451 C C . ALA A 1 194 ? -8.515 3.396 -8.961 1.00 92.50 194 ALA A C 1
ATOM 1453 O O . ALA A 1 194 ? -8.481 2.459 -8.164 1.00 92.50 194 ALA A O 1
ATOM 1454 N N . GLY A 1 195 ? -8.987 4.598 -8.598 1.00 88.00 195 GLY A N 1
ATOM 1455 C CA . GLY A 1 195 ? -9.462 4.951 -7.250 1.00 88.00 195 GLY A CA 1
ATOM 1456 C C . GLY A 1 195 ? -8.391 5.512 -6.302 1.00 88.00 195 GLY A C 1
ATOM 1457 O O . GLY A 1 195 ? -8.687 5.787 -5.140 1.00 88.00 195 GLY A O 1
ATOM 1458 N N . GLY A 1 196 ? -7.160 5.690 -6.782 1.00 92.38 196 GLY A N 1
ATOM 1459 C CA . GLY A 1 196 ? -6.030 6.184 -6.007 1.00 92.38 196 GLY A CA 1
ATOM 1460 C C . GLY A 1 196 ? -6.076 7.675 -5.650 1.00 92.38 196 GLY A C 1
ATOM 1461 O O . GLY A 1 196 ? -7.032 8.384 -5.966 1.00 92.38 196 GLY A O 1
ATOM 1462 N N . PRO A 1 197 ? -5.032 8.174 -4.961 1.00 97.94 197 PRO A N 1
ATOM 1463 C CA . PRO A 1 197 ? -3.830 7.445 -4.533 1.00 97.94 197 PRO A CA 1
ATOM 1464 C C . PRO A 1 197 ? -3.988 6.673 -3.213 1.00 97.94 197 PRO A C 1
ATOM 1466 O O . PRO A 1 197 ? -3.006 6.124 -2.720 1.00 97.94 197 PRO A O 1
ATOM 1469 N N . PHE A 1 198 ? -5.184 6.633 -2.622 1.00 98.75 198 PHE A N 1
ATOM 1470 C CA . PHE A 1 198 ? -5.450 5.940 -1.359 1.00 98.75 198 PHE A CA 1
ATOM 1471 C C . PHE A 1 198 ? -6.597 4.943 -1.530 1.00 98.75 198 PHE A C 1
ATOM 1473 O O . PHE A 1 198 ? -7.687 5.336 -1.936 1.00 98.75 198 PHE A O 1
ATOM 1480 N N . TRP A 1 199 ? -6.366 3.681 -1.169 1.00 98.81 199 TRP A N 1
ATOM 1481 C CA . TRP A 1 199 ? -7.342 2.595 -1.276 1.00 98.81 199 TRP A CA 1
ATOM 1482 C C . TRP A 1 199 ? -7.604 1.962 0.084 1.00 98.81 199 TRP A C 1
ATOM 1484 O O . TRP A 1 199 ? -6.686 1.423 0.704 1.00 98.81 199 TRP A O 1
ATOM 1494 N N . GLU A 1 200 ? -8.851 2.000 0.541 1.00 98.62 200 GLU A N 1
ATOM 1495 C CA . GLU A 1 200 ? -9.309 1.235 1.698 1.00 98.62 200 GLU A CA 1
ATOM 1496 C C . GLU A 1 200 ? -9.361 -0.247 1.352 1.00 98.62 200 GLU A C 1
ATOM 1498 O O . GLU A 1 200 ? -10.050 -0.639 0.413 1.00 98.62 200 GLU A O 1
ATOM 1503 N N . ILE A 1 201 ? -8.667 -1.074 2.135 1.00 98.62 201 ILE A N 1
ATOM 1504 C CA . ILE A 1 201 ? -8.704 -2.525 1.990 1.00 98.62 201 ILE A CA 1
ATOM 1505 C C . ILE A 1 201 ? -9.454 -3.125 3.172 1.00 98.62 201 ILE A C 1
ATOM 1507 O O . ILE A 1 201 ? -9.071 -2.943 4.328 1.00 98.62 201 ILE A O 1
ATOM 1511 N N . SER A 1 202 ? -10.499 -3.897 2.894 1.00 97.25 202 SER A N 1
ATOM 1512 C CA . SER A 1 202 ? -11.307 -4.545 3.930 1.00 97.25 202 SER A CA 1
ATOM 1513 C C . SER A 1 202 ? -11.648 -5.989 3.564 1.00 97.25 202 SER A C 1
ATOM 1515 O O . SER A 1 202 ? -11.472 -6.444 2.428 1.00 97.25 202 SER A O 1
ATOM 1517 N N . LYS A 1 203 ? -12.098 -6.771 4.550 1.00 94.50 203 LYS A N 1
ATOM 1518 C CA . LYS A 1 203 ? -12.632 -8.108 4.271 1.00 94.50 203 LYS A CA 1
ATOM 1519 C C . LYS A 1 203 ? -13.988 -7.970 3.597 1.00 94.50 203 LYS A C 1
ATOM 1521 O O . LYS A 1 203 ? -14.798 -7.147 4.008 1.00 94.50 203 LYS A O 1
ATOM 1526 N N . LYS A 1 204 ? -14.289 -8.876 2.669 1.00 86.50 204 LYS A N 1
ATOM 1527 C CA . LYS A 1 204 ? -15.681 -9.120 2.291 1.00 86.50 204 LYS A CA 1
ATOM 1528 C C . LYS A 1 204 ? -16.451 -9.572 3.525 1.00 86.50 204 LYS A C 1
ATOM 1530 O O . LYS A 1 204 ? -16.109 -10.592 4.130 1.00 86.50 204 LYS A O 1
ATOM 1535 N N . GLU A 1 205 ? -17.476 -8.819 3.899 1.00 73.69 205 GLU A N 1
ATOM 1536 C CA . GLU A 1 205 ? -18.413 -9.264 4.920 1.00 73.69 205 GLU A CA 1
ATOM 1537 C C . GLU A 1 205 ? -19.048 -10.578 4.461 1.00 73.69 205 GLU A C 1
ATOM 1539 O O . GLU A 1 205 ? -19.566 -10.693 3.344 1.00 73.69 205 GLU A O 1
ATOM 1544 N N . LYS A 1 206 ? -19.010 -11.601 5.318 1.00 60.31 206 LYS A N 1
ATOM 1545 C CA . LYS A 1 206 ? -19.852 -12.773 5.100 1.00 60.31 206 LYS A CA 1
ATOM 1546 C C . LYS A 1 206 ? -21.286 -12.328 5.355 1.00 60.31 206 LYS A C 1
ATOM 1548 O O . LYS A 1 206 ? -21.656 -12.110 6.503 1.00 60.31 206 LYS A O 1
ATOM 1553 N N . LYS A 1 207 ? -22.102 -12.232 4.305 1.00 54.44 207 LYS A N 1
ATOM 1554 C CA . LYS A 1 207 ? -23.557 -12.168 4.474 1.00 54.44 207 LYS A CA 1
ATOM 1555 C C . LYS A 1 207 ? -24.002 -13.476 5.126 1.00 54.44 207 LYS A C 1
ATOM 1557 O O . LYS A 1 207 ? -24.055 -14.513 4.469 1.00 54.44 207 LYS A O 1
ATOM 1562 N N . ILE A 1 208 ? -24.257 -13.443 6.430 1.00 60.91 208 ILE A N 1
ATOM 1563 C CA . ILE A 1 208 ? -24.815 -14.585 7.151 1.00 60.91 208 ILE A CA 1
ATOM 1564 C C . ILE A 1 208 ? -26.276 -14.704 6.720 1.00 60.91 208 ILE A C 1
ATOM 1566 O O . ILE A 1 208 ? -27.092 -13.825 6.996 1.00 60.91 208 ILE A O 1
ATOM 1570 N N . ASN A 1 209 ? -26.612 -15.789 6.022 1.00 76.50 209 ASN A N 1
ATOM 1571 C CA . ASN A 1 209 ? -28.005 -16.135 5.785 1.00 76.50 209 ASN A CA 1
ATOM 1572 C C . ASN A 1 209 ? -28.581 -16.708 7.084 1.00 76.50 209 ASN A C 1
ATOM 1574 O O . ASN A 1 209 ? -28.486 -17.910 7.339 1.00 76.50 209 ASN A O 1
ATOM 1578 N N . TYR A 1 210 ? -29.175 -15.837 7.898 1.00 74.50 210 TYR A N 1
ATOM 1579 C CA . TYR A 1 210 ? -29.755 -16.207 9.189 1.00 74.50 210 TYR A CA 1
ATOM 1580 C C . TYR A 1 210 ? -30.753 -17.368 9.084 1.00 74.50 210 TYR A C 1
ATOM 1582 O O . TYR A 1 210 ? -30.743 -18.250 9.939 1.00 74.50 210 TYR A O 1
ATOM 1590 N N . LYS A 1 211 ? -31.560 -17.445 8.013 1.00 79.88 211 LYS A N 1
ATOM 1591 C CA . LYS A 1 211 ? -32.491 -18.573 7.815 1.00 79.88 211 LYS A CA 1
ATOM 1592 C C . LYS A 1 211 ? -31.751 -19.901 7.666 1.00 79.88 211 LYS A C 1
ATOM 1594 O O . LYS A 1 211 ? -32.179 -20.919 8.205 1.00 79.88 211 LYS A O 1
ATOM 1599 N N . GLU A 1 212 ? -30.635 -19.900 6.948 1.00 78.12 212 GLU A N 1
ATOM 1600 C CA . GLU A 1 212 ? -29.865 -21.116 6.712 1.00 78.12 212 GLU A CA 1
ATOM 1601 C C . GLU A 1 212 ? -29.035 -21.536 7.932 1.00 78.12 212 GLU A C 1
ATOM 1603 O O . GLU A 1 212 ? -28.917 -22.732 8.200 1.00 78.12 212 GLU A O 1
ATOM 1608 N N . GLU A 1 213 ? -28.517 -20.585 8.713 1.00 78.38 213 GLU A N 1
ATOM 1609 C CA . GLU A 1 213 ? -27.866 -20.892 9.994 1.00 78.38 213 GLU A CA 1
ATOM 1610 C C . GLU A 1 213 ? -28.841 -21.481 11.013 1.00 78.38 213 GLU A C 1
ATOM 1612 O O . GLU A 1 213 ? -28.532 -22.497 11.639 1.00 78.38 213 GLU A O 1
ATOM 1617 N N . VAL A 1 214 ? -30.046 -20.912 11.123 1.00 82.44 214 VAL A N 1
ATOM 1618 C CA . VAL A 1 214 ? -31.103 -21.456 11.983 1.00 82.44 214 VAL A CA 1
ATOM 1619 C C . VAL A 1 214 ? -31.487 -22.866 11.531 1.00 82.44 214 VAL A C 1
ATOM 1621 O O . VAL A 1 214 ? -31.595 -23.759 12.372 1.00 82.44 214 VAL A O 1
ATOM 1624 N N . ARG A 1 215 ? -31.603 -23.119 10.219 1.00 85.19 215 ARG A N 1
ATOM 1625 C CA . ARG A 1 215 ? -31.879 -24.465 9.682 1.00 85.19 215 ARG A CA 1
ATOM 1626 C C . ARG A 1 215 ? -30.773 -25.468 10.029 1.00 85.19 215 ARG A C 1
ATOM 1628 O O . ARG A 1 215 ? -31.075 -26.570 10.474 1.00 85.19 215 ARG A O 1
ATOM 1635 N N . LYS A 1 216 ? -29.501 -25.083 9.863 1.00 82.12 216 LYS A N 1
ATOM 1636 C CA . LYS A 1 216 ? -28.334 -25.917 10.217 1.00 82.12 216 LYS A CA 1
ATOM 1637 C C . LYS A 1 216 ? -28.215 -26.151 11.724 1.00 82.12 216 LYS A C 1
ATOM 1639 O O . LYS A 1 216 ? -27.650 -27.157 12.144 1.00 82.12 216 LYS A O 1
ATOM 1644 N N . SER A 1 217 ? -28.684 -25.218 12.551 1.00 81.69 217 SER A N 1
ATOM 1645 C CA . SER A 1 217 ? -28.760 -25.393 14.004 1.00 81.69 217 SER A CA 1
ATOM 1646 C C . SER A 1 217 ? -29.801 -26.450 14.380 1.00 81.69 217 SER A C 1
ATOM 1648 O O . SER A 1 217 ? -29.451 -27.426 15.040 1.00 81.69 217 SER A O 1
ATOM 1650 N N . HIS A 1 218 ? -31.030 -26.324 13.867 1.00 84.38 218 HIS A N 1
ATOM 1651 C CA . HIS A 1 218 ? -32.102 -27.295 14.112 1.00 84.38 218 HIS A CA 1
ATOM 1652 C C . HIS A 1 218 ? -31.708 -28.701 13.654 1.00 84.38 218 HIS A C 1
ATOM 1654 O O . HIS A 1 218 ? -31.716 -29.623 14.458 1.00 84.38 218 HIS A O 1
ATOM 1660 N N . SER A 1 219 ? -31.200 -28.850 12.425 1.00 79.31 219 SER A N 1
ATOM 1661 C CA . SER A 1 219 ? -30.778 -30.165 11.925 1.00 79.31 219 SER A CA 1
ATOM 1662 C C . SER A 1 219 ? -29.661 -30.811 12.755 1.00 79.31 219 SER A C 1
ATOM 1664 O O . SER A 1 219 ? -29.551 -32.032 12.795 1.00 79.31 219 SER A O 1
ATOM 1666 N N . ARG A 1 220 ? -28.796 -30.008 13.395 1.00 83.00 220 ARG A N 1
ATOM 1667 C CA . ARG A 1 220 ? -27.753 -30.519 14.299 1.00 83.00 220 ARG A CA 1
ATOM 1668 C C . ARG A 1 220 ? -28.342 -30.983 15.626 1.00 83.00 220 ARG A C 1
ATOM 1670 O O . ARG A 1 220 ? -27.920 -32.027 16.105 1.00 83.00 220 ARG A O 1
ATOM 1677 N N . LEU A 1 221 ? -29.294 -30.239 16.191 1.00 82.50 221 LEU A N 1
ATOM 1678 C CA . LEU A 1 221 ? -30.004 -30.623 17.416 1.00 82.50 221 LEU A CA 1
ATOM 1679 C C . LEU A 1 221 ? -30.813 -31.907 17.208 1.00 82.50 221 LEU A C 1
ATOM 1681 O O . LEU A 1 221 ? -30.716 -32.826 18.019 1.00 82.50 221 LEU A O 1
ATOM 1685 N N . ASP A 1 222 ? -31.508 -32.018 16.077 1.00 84.69 222 ASP A N 1
ATOM 1686 C CA . ASP A 1 222 ? -32.311 -33.195 15.730 1.00 84.69 222 ASP A CA 1
ATOM 1687 C C . ASP A 1 222 ? -31.454 -34.461 15.540 1.00 84.69 222 ASP A C 1
ATOM 1689 O O . ASP A 1 222 ? -31.924 -35.580 15.739 1.00 84.69 222 ASP A O 1
ATOM 1693 N N . ALA A 1 223 ? -30.171 -34.304 15.195 1.00 81.44 223 ALA A N 1
ATOM 1694 C CA . ALA A 1 223 ? -29.231 -35.413 15.036 1.00 81.44 223 ALA A CA 1
ATOM 1695 C C . ALA A 1 223 ? -28.631 -35.920 16.366 1.00 81.44 223 ALA A C 1
ATOM 1697 O O . ALA A 1 223 ? -28.082 -37.026 16.404 1.00 81.44 223 ALA A O 1
ATOM 1698 N N . VAL A 1 224 ? -28.737 -35.156 17.463 1.00 80.56 224 VAL A N 1
ATOM 1699 C CA . VAL A 1 224 ? -28.140 -35.502 18.769 1.00 80.56 224 VAL A CA 1
ATOM 1700 C C . VAL A 1 224 ? -28.680 -36.822 19.341 1.00 80.56 224 VAL A C 1
ATOM 1702 O O . VAL A 1 224 ? -27.864 -37.664 19.726 1.00 80.56 224 VAL A O 1
ATOM 1705 N N . PRO A 1 225 ? -30.002 -37.091 19.365 1.00 83.44 225 PRO A N 1
ATOM 1706 C CA . PRO A 1 225 ? -30.528 -38.343 19.914 1.00 83.44 225 PRO A CA 1
ATOM 1707 C C . PRO A 1 225 ? -30.028 -39.584 19.164 1.00 83.44 225 PRO A C 1
ATOM 1709 O O . PRO A 1 225 ? -29.779 -40.627 19.771 1.00 83.44 225 PRO A O 1
ATOM 1712 N N . LEU A 1 226 ? -29.851 -39.472 17.843 1.00 79.19 226 LEU A N 1
ATOM 1713 C CA . LEU A 1 226 ? -29.345 -40.557 17.005 1.00 79.19 226 LEU A CA 1
ATOM 1714 C C . LEU A 1 226 ? -27.855 -40.824 17.264 1.00 79.19 226 LEU A C 1
ATOM 1716 O O . LEU A 1 226 ? -27.438 -41.981 17.318 1.00 79.19 226 LEU A O 1
ATOM 1720 N N . ALA A 1 227 ? -27.063 -39.768 17.462 1.00 75.81 227 ALA A N 1
ATOM 1721 C CA . ALA A 1 227 ? -25.652 -39.884 17.819 1.00 75.81 227 ALA A CA 1
ATOM 1722 C C . ALA A 1 227 ? -25.459 -40.519 19.208 1.00 75.81 227 ALA A C 1
ATOM 1724 O O . ALA A 1 227 ? -24.611 -41.393 19.363 1.00 75.81 227 ALA A O 1
ATOM 1725 N N . ILE A 1 228 ? -26.291 -40.150 20.191 1.00 77.81 228 ILE A N 1
ATOM 1726 C CA . ILE A 1 228 ? -26.268 -40.740 21.540 1.00 77.81 228 ILE A CA 1
ATOM 1727 C C . ILE A 1 228 ? -26.600 -42.235 21.488 1.00 77.81 228 ILE A C 1
ATOM 1729 O O . ILE A 1 228 ? -25.891 -43.035 22.090 1.00 77.81 228 ILE A O 1
ATOM 1733 N N . LYS A 1 229 ? -27.629 -42.638 20.728 1.00 79.62 229 LYS A N 1
ATOM 1734 C CA . LYS A 1 229 ? -27.982 -44.062 20.576 1.00 79.62 229 LYS A CA 1
ATOM 1735 C C . LYS A 1 229 ? -26.847 -44.904 19.993 1.00 79.62 229 LYS A C 1
ATOM 1737 O O . LYS A 1 229 ? -26.665 -46.031 20.432 1.00 79.62 229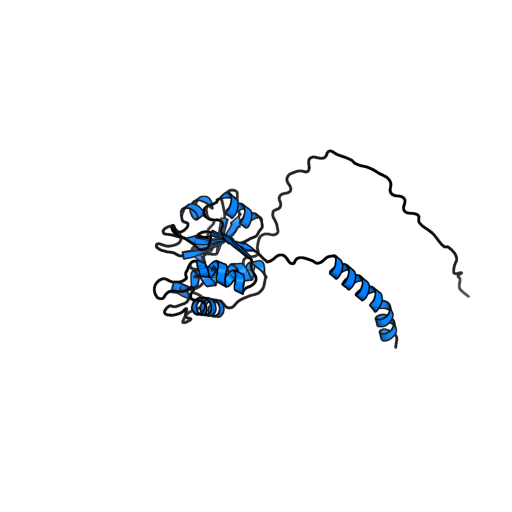 LYS A O 1
ATOM 1742 N N . LYS A 1 230 ? -26.085 -44.366 19.036 1.00 77.75 230 LYS A N 1
ATOM 1743 C CA . LYS A 1 230 ? -24.920 -45.056 18.458 1.00 77.75 230 LYS A CA 1
ATOM 1744 C C . LYS A 1 230 ? -23.736 -45.176 19.417 1.00 77.75 230 LYS A C 1
ATOM 1746 O O . LYS A 1 230 ? -22.944 -46.085 19.248 1.00 77.75 230 LYS A O 1
ATOM 1751 N N . ALA A 1 231 ? -23.594 -44.264 20.376 1.00 72.94 231 ALA A N 1
ATOM 1752 C CA . ALA A 1 231 ? -22.474 -44.262 21.318 1.00 72.94 231 ALA A CA 1
ATOM 1753 C C . ALA A 1 231 ? -22.686 -45.180 22.538 1.00 72.94 231 ALA A C 1
ATOM 1755 O O . ALA A 1 231 ? -21.760 -45.375 23.316 1.00 72.94 231 ALA A O 1
ATOM 1756 N N . ILE A 1 232 ? -23.908 -45.687 22.733 1.00 76.62 232 ILE A N 1
ATOM 1757 C CA . ILE A 1 232 ? -24.290 -46.558 23.858 1.00 76.62 232 ILE A CA 1
ATOM 1758 C C . ILE A 1 232 ? -24.320 -48.049 23.435 1.00 76.62 232 ILE A C 1
ATOM 1760 O O . ILE A 1 232 ? -24.545 -48.919 24.273 1.00 76.62 232 ILE A O 1
ATOM 1764 N N . GLN A 1 233 ? -24.076 -48.351 22.154 1.00 60.44 233 GLN A N 1
ATOM 1765 C CA . GLN A 1 233 ? -23.851 -49.707 21.629 1.00 60.44 233 GLN A CA 1
ATOM 1766 C C . GLN A 1 233 ? -22.357 -50.012 21.563 1.00 60.44 233 GLN A C 1
ATOM 1768 O O . GLN A 1 233 ? -22.005 -51.177 21.841 1.00 60.44 233 GLN A O 1
#

Solvent-accessible surface area (backbone atoms only — not comparable to full-atom values): 13418 Å² total; per-residue (Å²): 133,88,81,88,84,90,85,87,87,80,91,79,88,80,85,83,85,85,81,88,80,93,80,84,89,76,91,76,73,89,72,82,70,72,50,78,73,55,60,79,41,85,54,50,26,65,79,40,79,92,40,53,35,79,83,41,38,23,54,81,39,24,30,45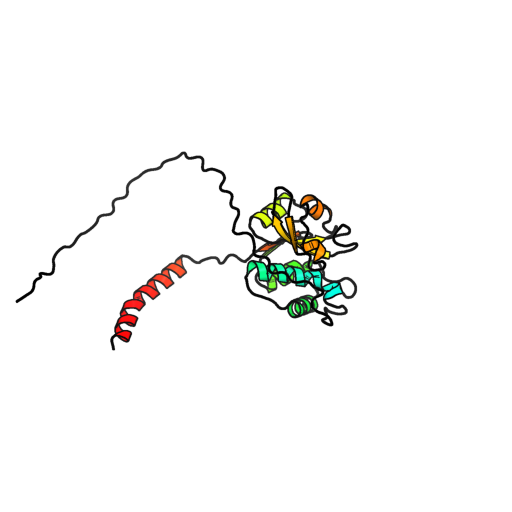,44,29,32,51,47,24,47,50,20,27,73,69,72,49,87,76,60,54,65,60,43,27,46,52,34,39,77,70,64,23,47,44,76,97,75,28,54,45,63,52,33,52,49,51,50,31,49,75,72,59,33,39,63,45,56,44,41,80,39,65,68,54,54,51,50,37,23,48,69,38,22,30,29,45,32,34,29,19,58,58,97,88,28,86,51,76,43,35,26,24,42,44,35,64,77,52,99,53,30,28,38,34,50,35,17,86,33,68,73,60,32,75,43,79,39,50,47,69,61,52,50,74,27,38,24,84,88,47,49,84,41,28,27,24,30,39,39,41,75,60,77,79,83,76,56,63,71,57,54,53,49,56,48,52,58,52,60,70,44,45,67,60,54,53,58,64,74,77,109

Mean predicted aligned error: 11.78 Å